Protein AF-A0A932CVD2-F1 (afdb_monomer)

Solvent-accessible surface area (backbone atoms only — not comparable to full-atom values): 19202 Å² total; per-residue (Å²): 137,84,89,80,91,78,84,86,79,88,78,93,80,82,87,86,89,81,91,76,92,73,89,79,82,82,82,80,84,86,75,84,87,79,81,85,80,85,80,87,81,81,80,93,77,88,90,84,91,83,76,93,76,93,71,73,73,80,68,79,75,76,58,66,57,64,67,88,70,76,47,40,69,54,70,83,74,46,49,29,52,89,27,79,48,61,66,73,42,70,44,79,32,48,73,54,65,77,87,33,62,68,24,62,60,13,36,62,13,41,23,43,19,39,60,91,50,100,68,25,21,41,40,64,58,46,78,43,38,62,64,42,81,68,52,74,53,72,80,43,12,32,48,18,84,74,41,36,38,62,68,26,80,91,33,56,84,35,68,46,44,64,38,101,43,30,62,30,23,44,34,33,33,55,67,68,76,79,71,61,85,65,62,44,47,68,45,82,39,86,58,45,48,67,35,50,76,45,68,38,78,71,80,44,59,70,82,27,22,32,39,34,52,95,90,44,78,41,73,39,74,61,72,71,91,50,58,94,79,36,36,58,36,77,38,82,92,77,74,45,70,46,64,40,50,27,16,42,26,34,38,22,33,13,68,91,64,72,43,43,58,48,73,34,46,73,74,93,66,90,52,57,94,77,34,35,50,23,49,37,83,92,76,73,42,74,41,68,36,71,73,54,74,65,71,71,15,33,70,41,74,54,99,86,45,70,36,19,37,54,90

pLDDT: mean 81.38, std 20.08, range [27.3, 97.56]

Radius of gyration: 36.22 Å; Cα contacts (8 Å, |Δi|>4): 571; chains: 1; bounding box: 102×60×89 Å

Nearest PDB structures (foldseek):
  7on7-assembly1_A  TM=1.283E-01  e=2.423E-01  synthetic construct
  4zgc-assembly1_B  TM=1.908E-01  e=8.530E-01  Plasmodium falciparum
  8rif-assembly1_D  TM=2.398E-01  e=8.321E+00  Saccharomyces cerevisiae

Structure (mmCIF, N/CA/C/O backbone):
data_AF-A0A932CVD2-F1
#
_entry.id   AF-A0A932CVD2-F1
#
loop_
_atom_site.group_PDB
_atom_site.id
_atom_site.type_symbol
_atom_site.label_atom_id
_atom_site.label_alt_id
_atom_site.label_comp_id
_atom_site.label_asym_id
_atom_site.label_entity_id
_atom_site.label_seq_id
_atom_site.pdbx_PDB_ins_code
_atom_site.Cartn_x
_atom_site.Cartn_y
_atom_site.Cartn_z
_atom_site.occupancy
_atom_site.B_iso_or_equiv
_atom_site.auth_seq_id
_atom_site.auth_comp_id
_atom_site.auth_asym_id
_atom_site.auth_atom_id
_atom_site.pdbx_PDB_model_num
ATOM 1 N N . MET A 1 1 ? 14.907 40.304 16.712 1.00 39.69 1 MET A N 1
ATOM 2 C CA . MET A 1 1 ? 14.102 41.344 17.394 1.00 39.69 1 MET A CA 1
ATOM 3 C C . MET A 1 1 ? 13.062 41.875 16.418 1.00 39.69 1 MET A C 1
ATOM 5 O O . MET A 1 1 ? 13.405 42.064 15.263 1.00 39.69 1 MET A O 1
ATOM 9 N N . LEU A 1 2 ? 11.849 42.132 16.924 1.00 33.91 2 LEU A N 1
ATOM 10 C CA . LEU A 1 2 ? 10.673 42.740 16.273 1.00 33.91 2 LEU A CA 1
ATOM 11 C C . LEU A 1 2 ? 9.859 41.863 15.306 1.00 33.91 2 LEU A C 1
ATOM 13 O O . LEU A 1 2 ? 10.117 41.765 14.114 1.00 33.91 2 LEU A O 1
ATOM 17 N N . ALA A 1 3 ? 8.783 41.312 15.870 1.00 38.25 3 ALA A N 1
ATOM 18 C CA . ALA A 1 3 ? 7.629 40.770 15.173 1.00 38.25 3 ALA A CA 1
ATOM 19 C C . ALA A 1 3 ? 6.864 41.856 14.393 1.00 38.25 3 ALA A C 1
ATOM 21 O O . ALA A 1 3 ? 6.648 42.957 14.905 1.00 38.25 3 ALA A O 1
ATOM 22 N N . LYS A 1 4 ? 6.332 41.501 13.219 1.00 33.47 4 LYS A N 1
ATOM 23 C CA . LYS A 1 4 ? 5.153 42.154 12.635 1.00 33.47 4 LYS A CA 1
ATOM 24 C C . LYS A 1 4 ? 4.203 41.090 12.087 1.00 33.47 4 LYS A C 1
ATOM 26 O O . LYS A 1 4 ? 4.445 40.499 11.045 1.00 33.47 4 LYS A O 1
ATOM 31 N N . ARG A 1 5 ? 3.103 40.870 12.814 1.00 41.16 5 ARG A N 1
ATOM 32 C CA . ARG A 1 5 ? 1.890 40.218 12.303 1.00 41.16 5 ARG A CA 1
ATOM 33 C C . ARG A 1 5 ? 1.241 41.152 11.277 1.00 41.16 5 ARG A C 1
ATOM 35 O O . ARG A 1 5 ? 0.984 42.308 11.613 1.00 41.16 5 ARG A O 1
ATOM 42 N N . ALA A 1 6 ? 0.920 40.655 10.086 1.00 33.53 6 ALA A N 1
ATOM 43 C CA . ALA A 1 6 ? 0.044 41.335 9.135 1.00 33.53 6 ALA A CA 1
ATOM 44 C C . ALA A 1 6 ? -1.132 40.410 8.790 1.00 33.53 6 ALA A C 1
ATOM 46 O O . ALA A 1 6 ? -0.949 39.294 8.319 1.00 33.53 6 ALA A O 1
ATOM 47 N N . ARG A 1 7 ? -2.339 40.882 9.115 1.00 35.56 7 ARG A N 1
ATOM 48 C CA . ARG A 1 7 ? -3.632 40.269 8.793 1.00 35.56 7 ARG A CA 1
ATOM 49 C C . ARG A 1 7 ? -3.932 40.543 7.318 1.00 35.56 7 ARG A C 1
ATOM 51 O O . ARG A 1 7 ? -3.919 41.711 6.934 1.00 35.56 7 ARG A O 1
ATOM 58 N N . TYR A 1 8 ? -4.241 39.520 6.527 1.00 31.03 8 TYR A N 1
ATOM 59 C CA . TYR A 1 8 ? -4.774 39.714 5.178 1.00 31.03 8 TYR A CA 1
ATOM 60 C C . TYR A 1 8 ? -6.289 39.927 5.247 1.00 31.03 8 TYR A C 1
ATOM 62 O O . TYR A 1 8 ? -7.035 39.075 5.723 1.00 31.03 8 TYR A O 1
ATOM 70 N N . LEU A 1 9 ? -6.723 41.108 4.807 1.00 28.81 9 LEU A N 1
ATOM 71 C CA . LEU A 1 9 ? -8.114 41.428 4.506 1.00 28.81 9 LEU A CA 1
ATOM 72 C C . LEU A 1 9 ? -8.345 41.032 3.041 1.00 28.81 9 LEU A C 1
ATOM 74 O O . LEU A 1 9 ? -7.711 41.598 2.152 1.00 28.81 9 LEU A O 1
ATOM 78 N N . VAL A 1 10 ? -9.223 40.064 2.786 1.00 33.16 10 VAL A N 1
ATOM 79 C CA . VAL A 1 10 ? -9.649 39.720 1.425 1.00 33.16 10 VAL A CA 1
ATOM 80 C C . VAL A 1 10 ? -10.677 40.757 0.975 1.00 33.16 10 VAL A C 1
ATOM 82 O O . VAL A 1 10 ? -11.765 40.846 1.540 1.00 33.16 10 VAL A O 1
ATOM 85 N N . ALA A 1 11 ? -10.327 41.552 -0.035 1.00 31.02 11 ALA A N 1
ATOM 86 C CA . ALA A 1 11 ? -11.263 42.398 -0.765 1.00 31.02 11 ALA A CA 1
ATOM 87 C C . ALA A 1 11 ? -11.347 41.892 -2.209 1.00 31.02 11 ALA A C 1
ATOM 89 O O . ALA A 1 11 ? -10.398 42.022 -2.979 1.00 31.02 11 ALA A O 1
ATOM 90 N N . VAL A 1 12 ? -12.488 41.292 -2.555 1.00 40.22 12 VAL A N 1
ATOM 91 C CA . VAL A 1 12 ? -12.830 40.856 -3.914 1.00 40.22 12 VAL A CA 1
ATOM 92 C C . VAL A 1 12 ? -13.510 42.011 -4.645 1.00 40.22 12 VAL A C 1
ATOM 94 O O . VAL A 1 12 ? -14.649 42.347 -4.339 1.00 40.22 12 VAL A O 1
ATOM 97 N N . LEU A 1 13 ? -12.815 42.595 -5.621 1.00 34.41 13 LEU A N 1
ATOM 98 C CA . LEU A 1 13 ? -13.338 43.413 -6.725 1.00 34.41 13 LEU A CA 1
ATOM 99 C C . LEU A 1 13 ? -12.350 43.159 -7.884 1.00 34.41 13 LEU A C 1
ATOM 101 O O . LEU A 1 13 ? -11.154 43.311 -7.689 1.00 34.41 13 LEU A O 1
ATOM 105 N N . GLY A 1 14 ? -12.698 42.669 -9.071 1.00 30.81 14 GLY A N 1
ATOM 106 C CA . GLY A 1 14 ? -13.850 42.999 -9.892 1.00 30.81 14 GLY A CA 1
ATOM 107 C C . GLY A 1 14 ? -13.365 43.729 -11.154 1.00 30.81 14 GLY A C 1
ATOM 108 O O . GLY A 1 14 ? -13.418 44.947 -11.189 1.00 30.81 14 GLY A O 1
ATOM 109 N N . GLY A 1 15 ? -12.936 42.973 -12.174 1.00 33.34 15 GLY A N 1
ATOM 110 C CA . GLY A 1 15 ? -13.039 43.339 -13.595 1.00 33.34 15 GLY A CA 1
ATOM 111 C C . GLY A 1 15 ? -12.016 44.295 -14.245 1.00 33.34 15 GLY A C 1
ATOM 112 O O . GLY A 1 15 ? -11.685 45.348 -13.717 1.00 33.34 15 GLY A O 1
ATOM 113 N N . LEU A 1 16 ? -11.711 43.938 -15.504 1.00 32.25 16 LEU A N 1
AT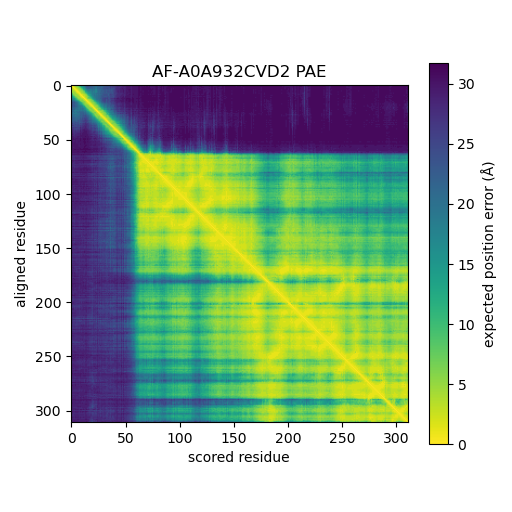OM 114 C CA . LEU A 1 16 ? -11.215 44.718 -16.658 1.00 32.25 16 LEU A CA 1
ATOM 115 C C . LEU A 1 16 ? -9.709 44.696 -16.996 1.00 32.25 16 LEU A C 1
ATOM 117 O O . LEU A 1 16 ? -8.843 45.134 -16.249 1.00 32.25 16 LEU A O 1
ATOM 121 N N . SER A 1 17 ? -9.477 44.186 -18.212 1.00 41.59 17 SER A N 1
ATOM 122 C CA . SER A 1 17 ? -8.246 44.006 -18.988 1.00 41.59 17 SER A CA 1
ATOM 123 C C . SER A 1 17 ? -7.359 45.240 -19.131 1.00 41.59 17 SER A C 1
ATOM 125 O O . SER A 1 17 ? -7.883 46.331 -19.292 1.00 41.59 17 SER A O 1
ATOM 127 N N . PHE A 1 18 ? -6.048 45.020 -19.288 1.00 31.38 18 PHE A N 1
ATOM 128 C CA . PHE A 1 18 ? -5.239 45.522 -20.412 1.00 31.38 18 PHE A CA 1
ATOM 129 C C . PHE A 1 18 ? -3.966 44.669 -20.547 1.00 31.38 18 PHE A C 1
ATOM 131 O O . PHE A 1 18 ? -3.349 44.297 -19.554 1.00 31.38 18 PHE A O 1
ATOM 138 N N . ALA A 1 19 ? -3.609 44.337 -21.786 1.00 39.12 19 ALA A N 1
ATOM 139 C CA . ALA A 1 19 ? -2.391 43.621 -22.140 1.00 39.12 19 ALA A CA 1
ATOM 140 C C . ALA A 1 19 ? -1.145 44.503 -21.952 1.00 39.12 19 ALA A C 1
ATOM 142 O O . ALA A 1 19 ? -1.158 45.677 -22.322 1.00 39.12 19 ALA A O 1
ATOM 143 N N . CYS A 1 20 ? -0.056 43.906 -21.469 1.00 27.30 20 CYS A N 1
ATOM 144 C CA . CYS A 1 20 ? 1.306 44.334 -21.766 1.00 27.30 20 CYS A CA 1
ATOM 145 C C . CYS A 1 20 ? 2.186 43.079 -21.800 1.00 27.30 20 CYS A C 1
ATOM 147 O O . CYS A 1 20 ? 2.238 42.336 -20.823 1.00 27.30 20 CYS A O 1
ATOM 149 N N . ALA A 1 21 ? 2.810 42.819 -22.947 1.00 39.56 21 ALA A N 1
ATOM 150 C CA . ALA A 1 21 ? 3.856 41.819 -23.076 1.00 39.56 21 ALA A CA 1
ATOM 151 C C . ALA A 1 21 ? 5.118 42.341 -22.376 1.00 39.56 21 ALA A C 1
ATOM 153 O O . ALA A 1 21 ? 5.525 43.478 -22.616 1.00 39.56 21 ALA A O 1
ATOM 154 N N . ALA A 1 22 ? 5.725 41.511 -21.534 1.00 35.50 22 ALA A N 1
ATOM 155 C CA . ALA A 1 22 ? 7.096 41.678 -21.081 1.00 35.50 22 ALA A CA 1
ATOM 156 C C . ALA A 1 22 ? 7.765 40.304 -21.169 1.00 35.50 22 ALA A C 1
ATOM 158 O O . ALA A 1 22 ? 7.278 39.330 -20.595 1.00 35.50 22 ALA A O 1
ATOM 159 N N . GLU A 1 23 ? 8.824 40.241 -21.968 1.00 42.50 23 GLU A N 1
ATOM 160 C CA . GLU A 1 23 ? 9.743 39.114 -22.061 1.00 42.50 23 GLU A CA 1
ATOM 161 C C . GLU A 1 23 ? 10.317 38.829 -20.669 1.00 42.50 23 GLU A C 1
ATOM 163 O O . GLU A 1 23 ? 10.877 39.721 -20.032 1.00 42.50 23 GLU A O 1
ATOM 168 N N . PHE A 1 24 ? 10.181 37.592 -20.192 1.00 34.31 24 PHE A N 1
ATOM 169 C CA . PHE A 1 24 ? 10.964 37.103 -19.064 1.00 34.31 24 PHE A CA 1
ATOM 170 C C . PHE A 1 24 ? 12.127 36.298 -19.634 1.00 34.31 24 PHE A C 1
ATOM 172 O O . PHE A 1 24 ? 11.974 35.137 -20.007 1.00 34.31 24 PHE A O 1
ATOM 179 N N . GLY A 1 25 ? 13.284 36.953 -19.736 1.00 37.59 25 GLY A N 1
ATOM 180 C CA . GLY A 1 25 ? 14.560 36.254 -19.739 1.00 37.59 25 GLY A CA 1
ATOM 181 C C . GLY A 1 25 ? 14.761 35.635 -18.360 1.00 37.59 25 GLY A C 1
ATOM 182 O O . GLY A 1 25 ? 14.643 36.323 -17.347 1.00 37.59 25 GLY A O 1
ATOM 183 N N . VAL A 1 26 ? 15.005 34.330 -18.323 1.00 36.19 26 VAL A N 1
ATOM 184 C CA . VAL A 1 26 ? 15.456 33.640 -17.117 1.00 36.19 26 VAL A CA 1
ATOM 185 C C . VAL A 1 26 ? 16.980 33.735 -17.109 1.00 36.19 26 VAL A C 1
ATOM 187 O O . VAL A 1 26 ? 17.646 33.078 -17.904 1.00 36.19 26 VAL A O 1
ATOM 190 N N . GLU A 1 27 ? 17.528 34.591 -16.248 1.00 40.62 27 GLU A N 1
ATOM 191 C CA . GLU A 1 27 ? 18.923 34.493 -15.813 1.00 40.62 27 GLU A CA 1
ATOM 192 C C . GLU A 1 27 ? 19.011 33.340 -14.807 1.00 40.62 27 GLU A C 1
ATOM 194 O O . GLU A 1 27 ? 18.366 33.367 -13.759 1.00 40.62 27 GLU A O 1
ATOM 199 N N . ILE A 1 28 ? 19.774 32.302 -15.155 1.00 40.53 28 ILE A N 1
ATOM 200 C CA . ILE A 1 28 ? 20.179 31.251 -14.222 1.00 40.53 28 ILE A CA 1
ATOM 201 C C . ILE A 1 28 ? 21.490 31.719 -13.586 1.00 40.53 28 ILE A C 1
ATOM 203 O O . ILE A 1 28 ? 22.543 31.688 -14.223 1.00 40.53 28 ILE A O 1
ATOM 207 N N . ASP A 1 29 ? 21.416 32.181 -12.337 1.00 40.72 29 ASP A N 1
ATOM 208 C CA . ASP A 1 29 ? 22.585 32.446 -11.498 1.00 40.72 29 ASP A CA 1
ATOM 209 C C . ASP A 1 29 ? 23.229 31.110 -11.090 1.00 40.72 29 ASP A C 1
ATOM 211 O O . ASP A 1 29 ? 22.811 30.453 -10.136 1.00 40.72 29 ASP A O 1
ATOM 215 N N . ASN A 1 30 ? 24.275 30.710 -11.814 1.00 46.06 30 ASN A N 1
ATOM 216 C CA . ASN A 1 30 ? 25.188 29.655 -11.383 1.00 46.06 30 ASN A CA 1
ATOM 217 C C . ASN A 1 30 ? 26.134 30.213 -10.314 1.00 46.06 30 ASN A C 1
ATOM 219 O O . ASN A 1 30 ? 27.139 30.853 -10.628 1.00 46.06 30 ASN A O 1
ATOM 223 N N . ALA A 1 31 ? 25.833 29.938 -9.045 1.00 42.06 31 ALA A N 1
ATOM 224 C CA . ALA A 1 31 ? 26.735 30.197 -7.930 1.00 42.06 31 ALA A CA 1
ATOM 225 C C . ALA A 1 31 ? 27.080 28.898 -7.181 1.00 42.06 31 ALA A C 1
ATOM 227 O O . ALA A 1 31 ? 26.290 28.384 -6.399 1.00 42.06 31 ALA A O 1
ATOM 228 N N . ASN A 1 32 ? 28.323 28.457 -7.399 1.00 42.66 32 ASN A N 1
ATOM 229 C CA . ASN A 1 32 ? 29.218 27.752 -6.475 1.00 42.66 32 ASN A CA 1
ATOM 230 C C . ASN A 1 32 ? 28.775 26.430 -5.821 1.00 42.66 32 ASN A C 1
ATOM 232 O O . ASN A 1 32 ? 28.232 26.416 -4.720 1.00 42.66 32 ASN A O 1
ATOM 236 N N . LEU A 1 33 ? 29.298 25.332 -6.374 1.00 44.84 33 LEU A N 1
ATOM 237 C CA . LEU A 1 33 ? 29.973 24.288 -5.594 1.00 44.84 33 LEU A CA 1
ATOM 238 C C . LEU A 1 33 ? 31.200 23.794 -6.379 1.00 44.84 33 LEU A C 1
ATOM 240 O O . LEU A 1 33 ? 31.153 22.797 -7.085 1.00 44.84 33 LEU A O 1
ATOM 244 N N . ALA A 1 34 ? 32.306 24.530 -6.271 1.00 41.75 34 ALA A N 1
ATOM 245 C CA . ALA A 1 34 ? 33.633 23.976 -6.511 1.00 41.75 34 ALA A CA 1
ATOM 246 C C . ALA A 1 34 ? 34.216 23.649 -5.133 1.00 41.75 34 ALA A C 1
ATOM 248 O O . ALA A 1 34 ? 34.573 24.555 -4.380 1.00 41.75 34 ALA A O 1
ATOM 249 N N . GLN A 1 35 ? 34.224 22.367 -4.770 1.00 44.31 35 GLN A N 1
ATOM 250 C CA . GLN A 1 35 ? 35.052 21.881 -3.673 1.00 44.31 35 GLN A CA 1
ATOM 251 C C . GLN A 1 35 ? 36.482 21.746 -4.191 1.00 44.31 35 GLN A C 1
ATOM 253 O O . GLN A 1 35 ? 36.747 21.061 -5.176 1.00 44.31 35 GLN A O 1
ATOM 258 N N . GLU A 1 36 ? 37.379 22.462 -3.526 1.00 49.56 36 GLU A N 1
ATOM 259 C CA . GLU A 1 36 ? 38.820 22.421 -3.713 1.00 49.56 36 GLU A CA 1
ATOM 260 C C . GLU A 1 36 ? 39.345 21.035 -3.304 1.00 49.56 36 GLU A C 1
ATOM 262 O O . GLU A 1 36 ? 39.201 20.626 -2.153 1.00 49.56 36 GLU A O 1
ATOM 267 N N . LEU A 1 37 ? 39.951 20.312 -4.245 1.00 47.25 37 LEU A N 1
ATOM 268 C CA . LEU A 1 37 ? 40.869 19.213 -3.953 1.00 47.25 37 LEU A CA 1
ATOM 269 C C . LEU A 1 37 ? 42.279 19.744 -4.207 1.00 47.25 37 LEU A C 1
ATOM 271 O O . LEU A 1 37 ? 42.706 19.930 -5.345 1.00 47.25 37 LEU A O 1
ATOM 275 N N . GLU A 1 38 ? 42.950 20.075 -3.107 1.00 44.88 38 GLU A N 1
ATOM 276 C CA . GLU A 1 38 ? 44.329 20.544 -3.047 1.00 44.88 38 GLU A CA 1
ATOM 277 C C . GLU A 1 38 ? 45.273 19.448 -3.566 1.00 44.88 38 GLU A C 1
ATOM 279 O O . GLU A 1 38 ? 45.367 18.363 -2.995 1.00 44.88 38 GLU A O 1
ATOM 284 N N . SER A 1 39 ? 45.988 19.726 -4.656 1.00 44.72 39 SER A N 1
ATOM 285 C CA . SER A 1 39 ? 47.128 18.921 -5.090 1.00 44.72 39 SER A CA 1
ATOM 286 C C . SER A 1 39 ? 48.373 19.371 -4.325 1.00 44.72 39 SER A C 1
ATOM 288 O O . SER A 1 39 ? 48.876 20.476 -4.544 1.00 44.72 39 SER A O 1
ATOM 290 N N . GLU A 1 40 ? 48.860 18.526 -3.423 1.00 45.38 40 GLU A N 1
ATOM 291 C CA . GLU A 1 40 ? 50.127 18.716 -2.720 1.00 45.38 40 GLU A CA 1
ATOM 292 C C . GLU A 1 40 ? 51.302 18.527 -3.695 1.00 45.38 40 GLU A C 1
ATOM 294 O O . GLU A 1 40 ? 51.515 17.443 -4.233 1.00 45.38 40 GLU A O 1
ATOM 299 N N . ASP A 1 41 ? 52.072 19.592 -3.913 1.00 47.97 41 ASP A N 1
ATOM 300 C CA . ASP A 1 41 ? 53.376 19.570 -4.580 1.00 47.97 41 ASP A CA 1
ATOM 301 C C . ASP A 1 41 ? 54.489 19.446 -3.529 1.00 47.97 41 ASP A C 1
ATOM 303 O O . ASP A 1 41 ? 54.609 20.327 -2.666 1.00 47.97 41 ASP A O 1
ATOM 307 N N . PRO A 1 42 ? 55.348 18.413 -3.594 1.00 49.09 42 PRO A N 1
ATOM 308 C CA . PRO A 1 42 ? 56.654 18.482 -2.983 1.00 49.09 42 PRO A CA 1
ATOM 309 C C . PRO A 1 42 ? 57.750 18.386 -4.050 1.00 49.09 42 PRO A C 1
ATOM 311 O O . PRO A 1 42 ? 58.150 17.305 -4.467 1.00 49.09 42 PRO A O 1
ATOM 314 N N . GLY A 1 43 ? 58.337 19.539 -4.356 1.00 40.56 43 GLY A N 1
ATOM 315 C CA . GLY A 1 43 ? 59.763 19.746 -4.114 1.00 40.56 43 GLY A CA 1
ATOM 316 C C . GLY A 1 43 ? 60.734 19.073 -5.083 1.00 40.56 43 GLY A C 1
ATOM 317 O O . GLY A 1 43 ? 61.156 17.936 -4.902 1.00 40.56 43 GLY A O 1
ATOM 318 N N . ASP A 1 44 ? 61.197 19.897 -6.013 1.00 46.19 44 ASP A N 1
ATOM 319 C CA . ASP A 1 44 ? 62.445 19.808 -6.769 1.00 46.19 44 ASP A CA 1
ATOM 320 C C . ASP A 1 44 ? 63.670 19.394 -5.915 1.00 46.19 44 ASP A C 1
ATOM 322 O O . ASP A 1 44 ? 63.993 20.034 -4.906 1.00 46.19 44 ASP A O 1
ATOM 326 N N . SER A 1 45 ? 64.391 18.352 -6.350 1.00 43.09 45 SER A N 1
ATOM 327 C CA . SER A 1 45 ? 65.826 18.210 -6.082 1.00 43.09 45 SER A CA 1
ATOM 328 C C . SER A 1 45 ? 66.538 17.519 -7.246 1.00 43.09 45 SER A C 1
ATOM 330 O O . SER A 1 45 ? 66.183 16.405 -7.632 1.00 43.09 45 SER A O 1
ATOM 332 N N . ASP A 1 46 ? 67.566 18.199 -7.741 1.00 47.25 46 ASP A N 1
ATOM 333 C CA . ASP A 1 46 ? 68.470 17.852 -8.834 1.00 47.25 46 ASP A CA 1
ATOM 334 C C . ASP A 1 46 ? 69.001 16.402 -8.874 1.00 47.25 46 ASP A C 1
ATOM 336 O O . ASP A 1 46 ? 69.434 15.855 -7.860 1.00 47.25 46 ASP A O 1
ATOM 340 N N . GLY A 1 47 ? 69.175 15.900 -10.105 1.00 44.84 47 GLY A N 1
ATOM 341 C CA . GLY A 1 47 ? 70.365 15.136 -10.503 1.00 44.84 47 GLY A CA 1
ATOM 342 C C . GLY A 1 47 ? 70.204 13.627 -10.698 1.00 44.84 47 GLY A C 1
ATOM 343 O O . GLY A 1 47 ? 70.202 12.870 -9.738 1.00 44.84 47 GLY A O 1
ATOM 344 N N . ASP A 1 48 ? 70.152 13.202 -11.964 1.00 43.91 48 ASP A N 1
ATOM 345 C CA . ASP A 1 48 ? 71.131 12.315 -12.628 1.00 43.91 48 ASP A CA 1
ATOM 346 C C . ASP A 1 48 ? 70.444 11.534 -13.764 1.00 43.91 48 ASP A C 1
ATOM 348 O O . ASP A 1 48 ? 69.448 10.845 -13.567 1.00 43.91 48 ASP A O 1
ATOM 352 N N . GLY A 1 49 ? 70.954 11.692 -14.988 1.00 48.56 49 GLY A N 1
ATOM 353 C CA . GLY A 1 49 ? 70.430 11.016 -16.174 1.00 48.56 49 GLY A CA 1
ATOM 354 C C . GLY A 1 49 ? 70.912 9.574 -16.307 1.00 48.56 49 GLY A C 1
ATOM 355 O O . GLY A 1 49 ? 72.043 9.290 -15.933 1.00 48.56 49 GLY A O 1
ATOM 356 N N . GLU A 1 50 ? 70.061 8.712 -16.875 1.00 50.25 50 GLU A N 1
ATOM 357 C CA . GLU A 1 50 ? 70.351 7.565 -17.765 1.00 50.25 50 GLU A CA 1
ATOM 358 C C . GLU A 1 50 ? 69.000 6.863 -18.100 1.00 50.25 50 GLU A C 1
ATOM 360 O O . GLU A 1 50 ? 68.028 7.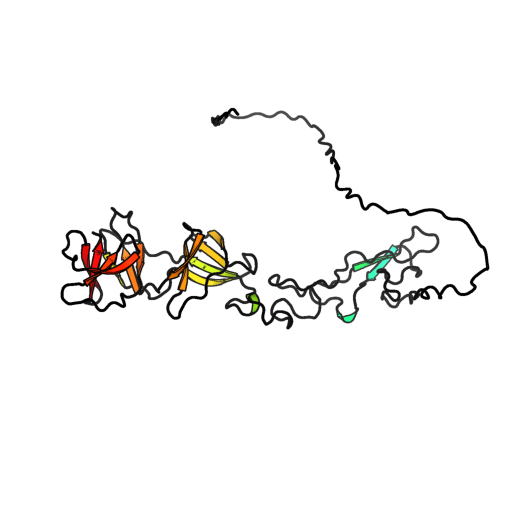064 -17.374 1.00 50.25 50 GLU A O 1
ATOM 365 N N . PRO A 1 51 ? 68.926 5.967 -19.100 1.00 54.53 51 PRO A N 1
ATOM 366 C CA . PRO A 1 51 ? 68.690 6.204 -20.522 1.00 54.53 51 PRO A CA 1
ATOM 367 C C . PRO A 1 51 ? 67.273 5.768 -20.967 1.00 54.53 51 PRO A C 1
ATOM 369 O O . PRO A 1 51 ? 66.489 5.254 -20.175 1.00 54.53 51 PRO A O 1
ATOM 372 N N . ASP A 1 52 ? 66.972 5.955 -22.256 1.00 59.06 52 ASP A N 1
ATOM 373 C CA . ASP A 1 52 ? 65.762 5.491 -22.951 1.00 59.06 52 ASP A CA 1
ATOM 374 C C . ASP A 1 52 ? 65.328 4.071 -22.525 1.00 59.06 52 ASP A C 1
ATOM 376 O O . ASP A 1 52 ? 66.058 3.108 -22.771 1.00 59.06 52 ASP A O 1
ATOM 380 N N . ASP A 1 53 ? 64.144 3.947 -21.914 1.00 47.09 53 ASP A N 1
ATOM 381 C CA . ASP A 1 53 ? 63.490 2.669 -21.601 1.00 47.09 53 ASP A CA 1
ATOM 382 C C . ASP A 1 53 ? 62.646 2.217 -22.809 1.00 47.09 53 ASP A C 1
ATOM 384 O O . ASP A 1 53 ? 61.625 2.843 -23.117 1.00 47.09 53 ASP A O 1
ATOM 388 N N . PRO A 1 54 ? 63.063 1.180 -23.557 1.00 56.41 54 PRO A N 1
ATOM 389 C CA . PRO A 1 54 ? 62.371 0.721 -24.743 1.00 56.41 54 PRO A CA 1
ATOM 390 C C . PRO A 1 54 ? 61.410 -0.416 -24.386 1.00 56.41 54 PRO A C 1
ATOM 392 O O . PRO A 1 54 ? 61.556 -1.499 -24.930 1.00 56.41 54 PRO A O 1
ATOM 395 N N . GLU A 1 55 ? 60.457 -0.202 -23.480 1.00 56.34 55 GLU A N 1
ATOM 396 C CA . GLU A 1 55 ? 59.353 -1.145 -23.237 1.00 56.34 55 GLU A CA 1
ATOM 397 C C . GLU A 1 55 ? 58.257 -0.491 -22.378 1.00 56.34 55 GLU A C 1
ATOM 399 O O . GLU A 1 55 ? 57.922 -0.927 -21.278 1.00 56.34 55 GLU A O 1
ATOM 404 N N . ALA A 1 56 ? 57.641 0.570 -22.914 1.00 50.78 56 ALA A N 1
ATOM 405 C CA . ALA A 1 56 ? 56.282 0.898 -22.494 1.00 50.78 56 ALA A CA 1
ATOM 406 C C . ALA A 1 56 ? 55.404 -0.354 -22.720 1.00 50.78 56 ALA A C 1
ATOM 408 O O . ALA A 1 56 ? 55.501 -0.958 -23.796 1.00 50.78 56 ALA A O 1
ATOM 409 N N . PRO A 1 57 ? 54.582 -0.778 -21.739 1.00 54.75 57 PRO A N 1
ATOM 410 C CA . PRO A 1 57 ? 53.679 -1.908 -21.929 1.00 54.75 57 PRO A CA 1
ATOM 411 C C . PRO A 1 57 ? 52.793 -1.625 -23.150 1.00 54.75 57 PRO A C 1
ATOM 413 O O . PRO A 1 57 ? 52.429 -0.461 -23.352 1.00 54.75 57 PRO A O 1
ATOM 416 N N . PRO A 1 58 ? 52.460 -2.634 -23.981 1.00 52.78 58 PRO A N 1
ATOM 417 C CA . PRO A 1 58 ? 51.553 -2.406 -25.094 1.00 52.78 58 PRO A CA 1
ATOM 418 C C . PRO A 1 58 ? 50.280 -1.778 -24.530 1.00 52.78 58 PRO A C 1
ATOM 420 O O . PRO A 1 58 ? 49.686 -2.300 -23.583 1.00 52.78 58 PRO A O 1
ATOM 423 N N . THR A 1 59 ? 49.896 -0.627 -25.081 1.00 53.31 59 THR A N 1
ATOM 424 C CA . THR A 1 59 ? 48.530 -0.125 -24.943 1.00 53.31 59 THR A CA 1
ATOM 425 C C . THR A 1 59 ? 47.589 -1.278 -25.283 1.00 53.31 59 THR A C 1
ATOM 427 O O . THR A 1 59 ? 47.942 -2.044 -26.188 1.00 53.31 59 THR A O 1
ATOM 430 N N . PRO A 1 60 ? 46.446 -1.439 -24.588 1.00 56.38 60 PRO A N 1
ATOM 431 C CA . PRO A 1 60 ? 45.458 -2.436 -24.983 1.00 56.38 60 PRO A CA 1
ATOM 432 C C . PRO A 1 60 ? 45.253 -2.280 -26.487 1.00 56.38 60 PRO A C 1
ATOM 434 O O . PRO A 1 60 ? 45.048 -1.156 -26.951 1.00 56.38 60 PRO A O 1
ATOM 437 N N . GLU A 1 61 ? 45.468 -3.347 -27.259 1.00 55.72 61 GLU A N 1
ATOM 438 C CA . GLU A 1 61 ? 45.106 -3.312 -28.670 1.00 55.72 61 GLU A CA 1
ATOM 439 C C . GLU A 1 61 ? 43.644 -2.883 -28.697 1.00 55.72 61 GLU A C 1
ATOM 441 O O . GLU A 1 61 ? 42.830 -3.505 -28.015 1.00 55.72 61 GLU A O 1
ATOM 446 N N . ALA A 1 62 ? 43.3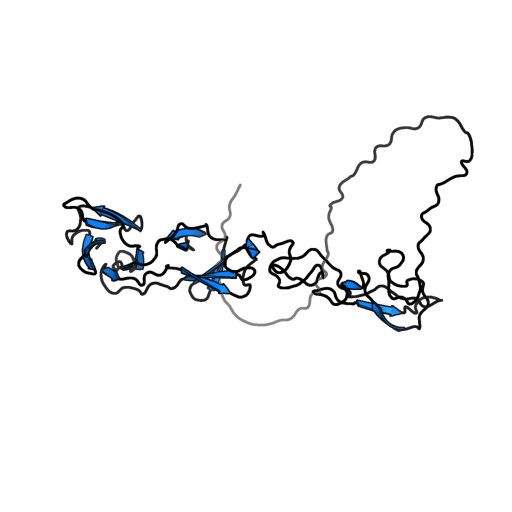56 -1.766 -29.372 1.00 60.06 62 ALA A N 1
ATOM 447 C CA . ALA A 1 62 ? 41.992 -1.341 -29.613 1.00 60.06 62 ALA A CA 1
ATOM 448 C C . ALA A 1 62 ? 41.290 -2.550 -30.227 1.00 60.06 62 ALA A C 1
ATOM 450 O O . ALA A 1 62 ? 41.680 -3.019 -31.303 1.00 60.06 62 ALA A O 1
ATOM 451 N N . ASN A 1 63 ? 40.362 -3.128 -29.470 1.00 69.38 63 ASN A N 1
ATOM 452 C CA . ASN A 1 63 ? 39.407 -4.048 -30.041 1.00 69.38 63 ASN A CA 1
ATOM 453 C C . ASN A 1 63 ? 38.707 -3.208 -31.118 1.00 69.38 63 ASN A C 1
ATOM 455 O O . ASN A 1 63 ? 38.398 -2.055 -30.867 1.00 69.38 63 ASN A O 1
ATOM 459 N N . LEU A 1 64 ? 38.696 -3.678 -32.358 1.00 81.81 64 LEU A N 1
ATOM 460 C CA . LEU A 1 64 ? 38.183 -2.892 -33.476 1.00 81.81 64 LEU A CA 1
ATOM 461 C C . LEU A 1 64 ? 36.814 -3.446 -33.830 1.00 81.81 64 LEU A C 1
ATOM 463 O O . LEU A 1 64 ? 36.675 -4.670 -33.913 1.00 81.81 64 LEU A O 1
ATOM 467 N N . GLU A 1 65 ? 35.883 -2.556 -34.139 1.00 90.12 65 GLU A N 1
ATOM 468 C CA . GLU A 1 65 ? 34.544 -2.906 -34.599 1.00 90.12 65 GLU A CA 1
ATOM 469 C C . GLU A 1 65 ? 34.534 -3.892 -35.771 1.00 90.12 65 GLU A C 1
ATOM 471 O O . GLU A 1 65 ? 35.212 -3.726 -36.802 1.00 90.12 65 GLU A O 1
ATOM 476 N N . THR A 1 66 ? 33.708 -4.933 -35.641 1.00 92.94 66 THR A N 1
ATOM 477 C CA . THR A 1 66 ? 33.400 -5.862 -36.727 1.00 92.94 66 THR A CA 1
ATOM 478 C C . THR A 1 66 ? 32.156 -5.395 -37.468 1.00 92.94 66 THR A C 1
ATOM 480 O O . THR A 1 66 ? 31.061 -5.914 -37.285 1.00 92.94 66 THR A O 1
ATOM 483 N N . CYS A 1 67 ? 32.370 -4.506 -38.436 1.00 92.06 67 CYS A N 1
ATOM 484 C CA . CYS A 1 67 ? 31.293 -3.902 -39.214 1.00 92.06 67 CYS A CA 1
ATOM 485 C C . CYS A 1 67 ? 30.202 -4.872 -39.716 1.00 92.06 67 CYS A C 1
ATOM 487 O O . CYS A 1 67 ? 30.466 -5.793 -40.505 1.00 92.06 67 CYS A O 1
ATOM 489 N N . GLY A 1 68 ? 28.951 -4.547 -39.388 1.00 89.06 68 GLY A N 1
ATOM 490 C CA . GLY A 1 68 ? 27.733 -5.190 -39.876 1.00 89.06 68 GLY A CA 1
ATOM 491 C C . GLY A 1 68 ? 27.275 -6.388 -39.046 1.00 89.06 68 GLY A C 1
ATOM 492 O O . GLY A 1 68 ? 26.544 -7.231 -39.581 1.00 89.06 68 GLY A O 1
ATOM 493 N N . ASN A 1 69 ? 27.721 -6.493 -37.793 1.00 90.50 69 ASN A N 1
ATOM 494 C CA . ASN A 1 69 ? 27.211 -7.470 -36.829 1.00 90.50 69 ASN A CA 1
ATOM 495 C C . ASN A 1 69 ? 26.172 -6.880 -35.852 1.00 90.50 69 ASN A C 1
ATOM 497 O O . ASN A 1 69 ? 25.533 -7.665 -35.152 1.00 90.50 69 ASN A O 1
ATOM 501 N N . ASP A 1 70 ? 25.959 -5.556 -35.864 1.00 89.94 70 ASP A N 1
ATOM 502 C CA . ASP A 1 70 ? 25.031 -4.828 -34.987 1.00 89.94 70 ASP A CA 1
ATOM 503 C C . ASP A 1 70 ? 25.325 -5.036 -33.479 1.00 89.94 70 ASP A C 1
ATOM 505 O O . ASP A 1 70 ? 24.388 -5.107 -32.665 1.00 89.94 70 ASP A O 1
ATOM 509 N N . LEU A 1 71 ? 26.611 -5.172 -33.128 1.00 91.75 71 LEU A N 1
ATOM 510 C CA . LEU A 1 71 ? 27.135 -5.302 -31.765 1.00 91.75 71 LEU A CA 1
ATOM 511 C C . LEU A 1 71 ? 28.199 -4.227 -31.502 1.00 91.75 71 LEU A C 1
ATOM 513 O O . LEU A 1 71 ? 28.834 -3.768 -32.438 1.00 91.75 71 LEU A O 1
ATOM 517 N N . ASP A 1 72 ? 28.364 -3.869 -30.232 1.00 90.75 72 ASP A N 1
ATOM 518 C CA . ASP A 1 72 ? 29.476 -3.062 -29.715 1.00 90.75 72 ASP A CA 1
ATOM 519 C C . ASP A 1 72 ? 30.639 -4.030 -29.406 1.00 90.75 72 ASP A C 1
ATOM 521 O O . ASP A 1 72 ? 30.634 -4.722 -28.376 1.00 90.75 72 ASP A O 1
ATOM 525 N N . ASP A 1 73 ? 31.552 -4.228 -30.364 1.00 91.06 73 ASP A N 1
ATOM 526 C CA . ASP A 1 73 ? 32.627 -5.220 -30.228 1.00 91.06 73 ASP A CA 1
ATOM 527 C C . ASP A 1 73 ? 33.762 -4.712 -29.333 1.00 91.06 73 ASP A C 1
ATOM 529 O O . ASP A 1 73 ? 34.464 -5.520 -28.697 1.00 91.06 73 ASP A O 1
ATOM 533 N N . ASP A 1 74 ? 33.965 -3.396 -29.286 1.00 90.88 74 ASP A N 1
ATOM 534 C CA . ASP A 1 74 ? 35.026 -2.767 -28.513 1.00 90.88 74 ASP A CA 1
ATOM 535 C C . ASP A 1 74 ? 34.621 -2.255 -27.120 1.00 90.88 74 ASP A C 1
ATOM 537 O O . ASP A 1 74 ? 35.501 -2.038 -26.275 1.00 90.88 74 ASP A O 1
ATOM 541 N N . GLN A 1 75 ? 33.320 -2.288 -26.822 1.00 89.88 75 GLN A N 1
ATOM 542 C CA . GLN A 1 75 ? 32.679 -1.875 -25.572 1.00 89.88 75 GLN A CA 1
ATOM 543 C C . GLN A 1 75 ? 32.888 -0.388 -25.255 1.00 89.88 75 GLN A C 1
ATOM 545 O O . GLN A 1 75 ? 33.029 -0.024 -24.076 1.00 89.88 75 GLN A O 1
ATOM 550 N N . ASP A 1 76 ? 32.947 0.467 -26.278 1.00 89.56 76 ASP A N 1
ATOM 551 C CA . ASP A 1 76 ? 33.051 1.917 -26.114 1.00 89.56 76 ASP A CA 1
ATOM 552 C C . ASP A 1 76 ? 31.689 2.629 -25.979 1.00 89.56 76 ASP A C 1
ATOM 554 O O . ASP A 1 76 ? 31.636 3.783 -25.529 1.00 89.56 76 ASP A O 1
ATOM 558 N N . GLY A 1 77 ? 30.591 1.903 -26.219 1.00 89.12 77 GLY A N 1
ATOM 559 C CA . GLY A 1 77 ? 29.219 2.385 -26.108 1.00 89.12 77 GLY A CA 1
ATOM 560 C C . GLY A 1 77 ? 28.592 2.829 -27.430 1.00 89.12 77 GLY A C 1
ATOM 561 O O . GLY A 1 77 ? 27.424 3.236 -27.416 1.00 89.12 77 GLY A O 1
ATOM 562 N N . ASP A 1 78 ? 29.311 2.742 -28.545 1.00 90.19 78 ASP A N 1
ATOM 563 C CA . ASP A 1 78 ? 28.769 2.872 -29.891 1.00 90.19 78 ASP A CA 1
ATOM 564 C C . ASP A 1 78 ? 28.671 1.491 -30.584 1.00 90.19 78 ASP A C 1
ATOM 566 O O . ASP A 1 78 ? 28.996 0.456 -30.017 1.00 90.19 78 ASP A O 1
ATOM 570 N N . ILE A 1 79 ? 28.007 1.426 -31.744 1.00 92.19 79 ILE A N 1
ATOM 571 C CA . ILE A 1 79 ? 27.806 0.161 -32.479 1.00 92.19 79 ILE A CA 1
ATOM 572 C C . ILE A 1 79 ? 28.194 0.377 -33.923 1.00 92.19 79 ILE A C 1
ATOM 574 O O . ILE A 1 79 ? 27.557 1.198 -34.609 1.00 92.19 79 ILE A O 1
ATOM 578 N N . ASP A 1 80 ? 29.127 -0.441 -34.409 1.00 91.00 80 ASP A N 1
ATOM 579 C CA . ASP A 1 80 ? 29.743 -0.303 -35.721 1.00 91.00 80 ASP A CA 1
ATOM 580 C C . ASP A 1 80 ? 30.159 1.157 -35.996 1.00 91.00 80 ASP A C 1
ATOM 582 O O . ASP A 1 80 ? 29.953 1.696 -37.099 1.00 91.00 80 ASP A O 1
ATOM 586 N N . GLU A 1 81 ? 30.684 1.846 -34.987 1.00 83.62 81 GLU A N 1
ATOM 587 C CA . GLU A 1 81 ? 31.305 3.141 -35.172 1.00 83.62 81 GLU A CA 1
ATOM 588 C C . GLU A 1 81 ? 32.533 3.000 -36.071 1.00 83.62 81 GLU A C 1
ATOM 590 O O . GLU A 1 81 ? 33.124 1.940 -36.264 1.00 83.62 81 GLU A O 1
ATOM 595 N N . GLU A 1 82 ? 32.824 4.069 -36.807 1.00 86.19 82 GLU A N 1
ATOM 596 C CA . GLU A 1 82 ? 33.839 4.058 -37.869 1.00 86.19 82 GLU A CA 1
ATOM 597 C C . GLU A 1 82 ? 33.559 3.094 -39.051 1.00 86.19 82 GLU A C 1
ATOM 599 O O . GLU A 1 82 ? 34.301 3.098 -40.042 1.00 86.19 82 GLU A O 1
ATOM 604 N N . CYS A 1 83 ? 32.443 2.356 -39.040 1.00 89.56 83 CYS A N 1
ATOM 605 C CA . CYS A 1 83 ? 31.989 1.557 -40.171 1.00 89.56 83 CYS A CA 1
ATOM 606 C C . CYS A 1 83 ? 31.215 2.394 -41.192 1.00 89.56 83 CYS A C 1
ATOM 608 O O . CYS A 1 83 ? 30.326 3.186 -40.879 1.00 89.56 83 CYS A O 1
ATOM 610 N N . GLY A 1 84 ? 31.545 2.189 -42.469 1.00 91.50 84 GLY A N 1
ATOM 611 C CA . GLY A 1 84 ? 30.919 2.913 -43.570 1.00 91.50 84 GLY A CA 1
ATOM 612 C C . GLY A 1 84 ? 29.457 2.519 -43.794 1.00 91.50 84 GLY A C 1
ATOM 613 O O . GLY A 1 84 ? 29.134 1.334 -43.879 1.00 91.50 84 GLY A O 1
ATOM 614 N N . CYS A 1 85 ? 28.592 3.511 -43.999 1.00 93.88 85 CYS A N 1
ATOM 615 C CA . CYS A 1 85 ? 27.162 3.317 -44.251 1.00 93.88 85 CYS A CA 1
ATOM 616 C C . CYS A 1 85 ? 26.648 4.167 -45.430 1.00 93.88 85 CYS A C 1
ATOM 618 O O . CYS A 1 85 ? 27.362 5.000 -45.992 1.00 93.88 85 CYS A O 1
ATOM 620 N N . GLU A 1 86 ? 25.403 3.928 -45.859 1.00 94.38 86 GLU A N 1
ATOM 621 C CA . GLU A 1 86 ? 24.751 4.753 -46.884 1.00 94.38 86 GLU A CA 1
ATOM 622 C C . GLU A 1 86 ? 24.113 6.003 -46.238 1.00 94.38 86 GLU A C 1
ATOM 624 O O . GLU A 1 86 ? 23.230 5.838 -45.391 1.00 94.38 86 GLU A O 1
ATOM 629 N N . PRO A 1 87 ? 24.502 7.234 -46.646 1.00 94.88 87 PRO A N 1
ATOM 630 C CA . PRO A 1 87 ? 23.996 8.499 -46.106 1.00 94.88 87 PRO A CA 1
ATOM 631 C C . PRO A 1 87 ? 22.492 8.534 -45.836 1.00 94.88 87 PRO A C 1
ATOM 633 O O . PRO A 1 87 ? 21.685 8.279 -46.733 1.00 94.88 87 PRO A O 1
ATOM 636 N N . GLY A 1 88 ? 22.109 8.892 -44.609 1.00 92.44 88 GLY A N 1
ATOM 637 C CA . GLY A 1 88 ? 20.706 9.039 -44.212 1.00 92.44 88 GLY A CA 1
ATOM 638 C C . GLY A 1 88 ? 19.932 7.726 -44.042 1.00 92.44 88 GLY A C 1
ATOM 639 O O . GLY A 1 88 ? 18.738 7.769 -43.732 1.00 92.44 88 GLY A O 1
ATOM 640 N N . THR A 1 89 ? 20.578 6.569 -44.217 1.00 95.62 89 THR A N 1
ATOM 641 C CA . THR A 1 89 ? 19.995 5.273 -43.846 1.00 95.62 89 THR A CA 1
ATOM 642 C C . THR A 1 89 ? 19.830 5.196 -42.335 1.00 95.62 89 THR A C 1
ATOM 644 O O . THR A 1 89 ? 20.611 5.776 -41.583 1.00 95.62 89 THR A O 1
ATOM 647 N N . GLN A 1 90 ? 18.794 4.488 -41.896 1.00 95.62 90 GLN A N 1
ATOM 648 C CA . GLN A 1 90 ? 18.502 4.265 -40.487 1.00 95.62 90 GLN A CA 1
ATOM 649 C C . GLN A 1 90 ? 18.419 2.767 -40.232 1.00 95.62 90 GLN A C 1
ATOM 651 O O . GLN A 1 90 ? 17.919 2.024 -41.087 1.00 95.62 90 GLN A O 1
ATOM 656 N N . ARG A 1 91 ? 18.871 2.339 -39.059 1.00 95.06 91 ARG A N 1
ATOM 657 C CA . ARG A 1 91 ? 18.725 0.960 -38.594 1.00 95.06 91 ARG A CA 1
ATOM 658 C C . ARG A 1 91 ? 18.444 0.933 -37.101 1.00 95.06 91 ARG A C 1
ATOM 660 O O . ARG A 1 91 ? 18.800 1.871 -36.388 1.00 95.06 91 ARG A O 1
ATOM 667 N N . ALA A 1 92 ? 17.804 -0.142 -36.660 1.00 95.19 92 ALA A N 1
ATOM 668 C CA . ALA A 1 92 ? 17.705 -0.422 -35.242 1.00 95.19 92 ALA A CA 1
ATOM 669 C C . ALA A 1 92 ? 19.095 -0.725 -34.673 1.00 95.19 92 ALA A C 1
ATOM 671 O O . ALA A 1 92 ? 19.960 -1.240 -35.381 1.00 95.19 92 ALA A O 1
ATOM 672 N N . CYS A 1 93 ? 19.294 -0.383 -33.412 1.00 95.12 93 CYS A N 1
ATOM 673 C CA . CYS A 1 93 ? 20.554 -0.545 -32.705 1.00 95.12 93 CYS A CA 1
ATOM 674 C C . CYS A 1 93 ? 20.258 -0.856 -31.237 1.00 95.12 93 CYS A C 1
ATOM 676 O O . CYS A 1 93 ? 19.209 -0.474 -30.714 1.00 95.12 93 CYS A O 1
ATOM 678 N N . TYR A 1 94 ? 21.161 -1.552 -30.559 1.00 95.69 94 TYR A N 1
ATOM 679 C CA . TYR A 1 94 ? 21.007 -1.837 -29.138 1.00 95.69 94 TYR A CA 1
ATOM 680 C C . TYR A 1 94 ? 22.360 -2.219 -28.549 1.00 95.69 94 TYR A C 1
ATOM 682 O O . TYR A 1 94 ? 22.888 -3.273 -28.901 1.00 95.69 94 TYR A O 1
ATOM 690 N N . ILE A 1 95 ? 22.895 -1.333 -27.705 1.00 92.88 95 ILE A N 1
ATOM 691 C CA . ILE A 1 95 ? 24.265 -1.411 -27.162 1.00 92.88 95 ILE A CA 1
ATOM 692 C C . ILE A 1 95 ? 24.373 -2.525 -26.111 1.00 92.88 95 ILE A C 1
ATOM 694 O O . ILE A 1 95 ? 25.425 -3.117 -25.915 1.00 92.88 95 ILE A O 1
ATOM 698 N N . GLY A 1 96 ? 23.262 -2.845 -25.441 1.00 90.88 96 GLY A N 1
ATOM 699 C CA . GLY A 1 96 ? 23.217 -3.918 -24.454 1.00 90.88 96 GLY A CA 1
ATOM 700 C C . GLY A 1 96 ? 23.388 -5.312 -25.062 1.00 90.88 96 GLY A C 1
ATOM 701 O O . GLY A 1 96 ? 23.368 -5.507 -26.280 1.00 90.88 96 GLY A O 1
ATOM 702 N N . ALA A 1 97 ? 23.488 -6.312 -24.185 1.00 92.12 97 ALA A N 1
ATOM 703 C CA . ALA A 1 97 ? 23.597 -7.708 -24.591 1.00 92.12 97 ALA A CA 1
ATOM 704 C C . ALA A 1 97 ? 22.422 -8.108 -25.514 1.00 92.12 97 ALA A C 1
ATOM 706 O O . ALA A 1 97 ? 21.259 -7.848 -25.190 1.00 92.12 97 ALA A O 1
ATOM 707 N N . PRO A 1 98 ? 22.675 -8.733 -26.676 1.00 91.00 98 PRO A N 1
ATOM 708 C CA . PRO A 1 98 ? 21.626 -9.030 -27.650 1.00 91.00 98 PRO A CA 1
ATOM 709 C C . PRO A 1 98 ? 20.550 -9.987 -27.114 1.00 91.00 98 PRO A C 1
ATOM 711 O O . PRO A 1 98 ? 19.452 -10.027 -27.665 1.00 91.00 98 PRO A O 1
ATOM 714 N N . GLU A 1 99 ? 20.842 -10.749 -26.056 1.00 93.00 99 GLU A N 1
ATOM 715 C CA . GLU A 1 99 ? 19.916 -11.688 -25.421 1.00 93.00 99 GLU A CA 1
ATOM 716 C C . GLU A 1 99 ? 18.761 -11.007 -24.673 1.00 93.00 99 GLU A C 1
ATOM 718 O O . GLU A 1 99 ? 17.674 -11.580 -24.626 1.00 93.00 99 GLU A O 1
ATOM 723 N N . VAL A 1 100 ? 18.977 -9.802 -24.133 1.00 94.88 100 VAL A N 1
ATOM 724 C CA . VAL A 1 100 ? 17.970 -9.032 -23.369 1.00 94.88 100 VAL A CA 1
ATOM 725 C C . VAL A 1 100 ? 17.264 -7.974 -24.229 1.00 94.88 100 VAL A C 1
ATOM 727 O O . VAL A 1 100 ? 16.374 -7.249 -23.787 1.00 94.88 100 VAL A O 1
ATOM 730 N N . ARG A 1 101 ? 17.637 -7.886 -25.510 1.00 94.88 101 ARG A N 1
ATOM 731 C CA . ARG A 1 101 ? 17.045 -6.956 -26.475 1.00 94.88 101 ARG A CA 1
ATOM 732 C C . ARG A 1 101 ? 15.556 -7.258 -26.670 1.00 94.88 101 ARG A C 1
ATOM 734 O O . ARG A 1 101 ? 15.191 -8.325 -27.165 1.00 94.88 101 ARG A O 1
ATOM 741 N N . GLY A 1 102 ? 14.702 -6.278 -26.383 1.00 95.06 102 GLY A N 1
ATOM 742 C CA . GLY A 1 102 ? 13.249 -6.406 -26.530 1.00 95.06 102 GLY A CA 1
ATOM 743 C C . GLY A 1 102 ? 12.567 -7.162 -25.385 1.00 95.06 102 GLY A C 1
ATOM 744 O O . GLY A 1 102 ? 11.409 -7.554 -25.547 1.00 95.06 102 GLY A O 1
ATOM 745 N N . VAL A 1 103 ? 13.277 -7.403 -24.281 1.00 97.06 103 VAL A N 1
ATOM 746 C CA . VAL A 1 103 ? 12.762 -8.014 -23.049 1.00 97.06 103 VAL A CA 1
ATOM 747 C C . VAL A 1 103 ? 12.437 -6.900 -22.050 1.00 97.06 103 VAL A C 1
ATOM 749 O O . VAL A 1 103 ? 13.180 -5.928 -21.974 1.00 97.06 103 VAL A O 1
ATOM 752 N N . GLY A 1 104 ? 11.309 -7.001 -21.342 1.00 95.94 104 GLY A N 1
ATOM 753 C CA . GLY A 1 104 ? 10.924 -6.012 -20.331 1.00 95.94 104 GLY A CA 1
ATOM 754 C C . GLY A 1 104 ? 10.913 -4.561 -20.833 1.00 95.94 104 GLY A C 1
ATOM 755 O O . GLY A 1 104 ? 10.315 -4.239 -21.869 1.00 95.94 104 GLY A O 1
ATOM 756 N N . ALA A 1 105 ? 11.586 -3.685 -20.087 1.00 97.00 105 ALA A N 1
ATOM 757 C CA . ALA A 1 105 ? 11.813 -2.283 -20.425 1.00 97.00 105 ALA A CA 1
ATOM 758 C C . ALA A 1 105 ? 12.820 -2.083 -21.572 1.00 97.00 105 ALA A C 1
ATOM 760 O O . ALA A 1 105 ? 12.836 -1.018 -22.202 1.00 97.00 105 ALA A O 1
ATOM 761 N N . CYS A 1 106 ? 13.656 -3.084 -21.862 1.00 97.56 106 CYS A N 1
ATOM 762 C CA . CYS A 1 106 ? 14.754 -2.965 -22.807 1.00 97.56 106 CYS A CA 1
ATOM 763 C C . CYS A 1 106 ? 14.278 -2.951 -24.248 1.00 97.56 106 CYS A C 1
ATOM 765 O O . CYS A 1 106 ? 13.920 -3.973 -24.834 1.00 97.56 106 CYS A O 1
ATOM 767 N N . VAL A 1 107 ? 14.371 -1.784 -24.872 1.00 96.56 107 VAL A N 1
ATOM 768 C CA . VAL A 1 107 ? 13.985 -1.587 -26.268 1.00 96.56 107 VAL A CA 1
ATOM 769 C C . VAL A 1 107 ? 15.160 -1.118 -27.110 1.00 96.56 107 VAL A C 1
ATOM 771 O O . VAL A 1 107 ? 16.068 -0.433 -26.638 1.00 96.56 107 VAL A O 1
ATOM 774 N N . GLU A 1 108 ? 15.131 -1.497 -28.384 1.00 95.94 108 GLU A N 1
ATOM 775 C CA . GLU A 1 108 ? 16.090 -1.034 -29.381 1.00 95.94 108 GLU A CA 1
ATOM 776 C C . GLU A 1 108 ? 15.931 0.463 -29.672 1.00 95.94 108 GLU A C 1
ATOM 778 O O . GLU A 1 108 ? 14.826 1.011 -29.696 1.00 95.94 108 GLU A O 1
ATOM 783 N N . GLY A 1 109 ? 17.065 1.116 -29.899 1.00 96.06 109 GLY A N 1
ATOM 784 C CA . GLY A 1 109 ? 17.147 2.482 -30.379 1.00 96.06 109 GLY A CA 1
ATOM 785 C C . GLY A 1 109 ? 17.252 2.538 -31.898 1.00 96.06 109 GLY A C 1
ATOM 786 O O . GLY A 1 109 ? 17.049 1.556 -32.617 1.00 96.06 109 GLY A O 1
ATOM 787 N N . LEU A 1 110 ? 17.614 3.716 -32.392 1.00 95.94 110 LEU A N 1
ATOM 788 C CA . LEU A 1 110 ? 17.827 3.984 -33.803 1.00 95.94 110 LEU A CA 1
ATOM 789 C C . LEU A 1 110 ? 19.176 4.673 -34.028 1.00 95.94 110 LEU A C 1
ATOM 791 O O . LEU A 1 110 ? 19.427 5.748 -33.484 1.00 95.94 110 LEU A O 1
ATOM 795 N N . GLN A 1 111 ? 19.992 4.095 -34.906 1.00 95.75 111 GLN A N 1
ATOM 796 C CA . GLN A 1 111 ? 21.165 4.759 -35.469 1.00 95.75 111 GLN A CA 1
ATOM 797 C C . GLN A 1 111 ? 20.828 5.347 -36.833 1.00 95.75 111 GLN A C 1
ATOM 799 O O . GLN A 1 111 ? 20.126 4.740 -37.652 1.00 95.75 111 GLN A O 1
ATOM 804 N N . VAL A 1 112 ? 21.371 6.533 -37.096 1.00 95.44 112 VAL A N 1
ATOM 805 C CA . VAL A 1 112 ? 21.291 7.203 -38.395 1.00 95.44 112 VAL A CA 1
ATOM 806 C C . VAL A 1 112 ? 22.698 7.316 -38.962 1.00 95.44 112 VAL A C 1
ATOM 808 O O . VAL A 1 112 ? 23.621 7.709 -38.256 1.00 95.44 112 VAL A O 1
ATOM 811 N N . CYS A 1 113 ? 22.857 6.974 -40.237 1.00 95.56 113 CYS A N 1
ATOM 812 C CA . CYS A 1 113 ? 24.112 7.155 -40.950 1.00 95.56 113 CYS A CA 1
ATOM 813 C C . CYS A 1 113 ? 24.379 8.652 -41.167 1.00 95.56 113 CYS A C 1
ATOM 815 O O . CYS A 1 113 ? 23.670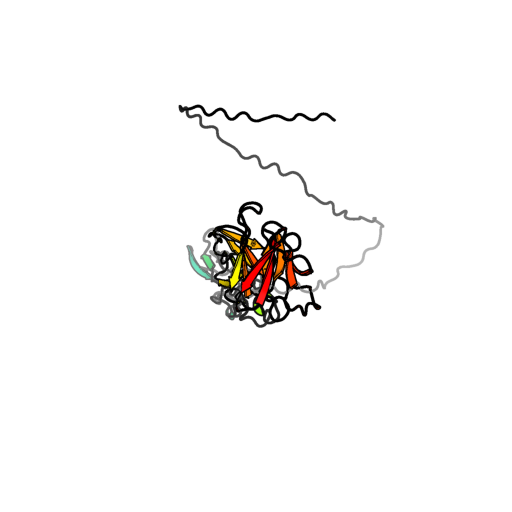 9.298 -41.952 1.00 95.56 113 CYS A O 1
ATOM 817 N N . ASP A 1 114 ? 25.381 9.189 -40.470 1.00 92.44 114 ASP A N 1
ATOM 818 C CA . ASP A 1 114 ? 25.781 10.591 -40.546 1.00 92.44 114 ASP A CA 1
ATOM 819 C C . ASP A 1 114 ? 26.547 10.857 -41.848 1.00 92.44 114 ASP A C 1
ATOM 821 O O . ASP A 1 114 ? 27.567 10.231 -42.139 1.00 92.44 114 ASP A O 1
ATOM 825 N N . ASP A 1 115 ? 26.054 11.813 -42.634 1.00 91.75 115 ASP A N 1
ATOM 826 C CA . ASP A 1 115 ? 26.628 12.233 -43.910 1.00 91.75 115 ASP A CA 1
ATOM 827 C C . ASP A 1 115 ? 27.456 13.526 -43.814 1.00 91.75 115 ASP A C 1
ATOM 829 O O . ASP A 1 115 ? 27.907 14.060 -44.831 1.00 91.75 115 ASP A O 1
ATOM 833 N N . SER A 1 116 ? 27.690 14.025 -42.595 1.00 87.94 116 SER A N 1
ATOM 834 C CA . SER A 1 116 ? 28.440 15.258 -42.344 1.00 87.94 116 SER A CA 1
ATOM 835 C C . SER A 1 116 ? 29.952 15.130 -42.594 1.00 87.94 116 SER A C 1
ATOM 837 O O . SER A 1 116 ? 30.634 16.142 -42.801 1.00 87.94 116 SER A O 1
ATOM 839 N N . ARG A 1 117 ? 30.485 13.899 -42.595 1.00 86.25 117 ARG A N 1
ATOM 840 C CA . ARG A 1 117 ? 31.910 13.573 -42.787 1.00 86.25 117 ARG A CA 1
ATOM 841 C C . ARG A 1 117 ? 32.223 13.192 -44.244 1.00 86.25 117 ARG A C 1
ATOM 843 O O . ARG A 1 117 ? 31.335 12.886 -45.030 1.00 86.25 117 ARG A O 1
ATOM 850 N N . GLU A 1 118 ? 33.511 13.190 -44.618 1.00 89.50 118 GLU A N 1
ATOM 851 C CA . GLU A 1 118 ? 33.955 12.752 -45.963 1.00 89.50 118 GLU A CA 1
ATOM 852 C C . GLU A 1 118 ? 33.600 11.279 -46.237 1.00 89.50 118 GLU A C 1
ATOM 854 O O . GLU A 1 118 ? 33.281 10.916 -47.371 1.00 89.50 118 GLU A O 1
ATOM 859 N N . PHE A 1 119 ? 33.609 10.458 -45.186 1.00 89.88 119 PHE A N 1
ATOM 860 C CA . PHE A 1 119 ? 33.151 9.075 -45.192 1.00 89.88 119 PHE A CA 1
ATOM 861 C C . PHE A 1 119 ? 31.974 8.953 -44.216 1.00 89.88 119 PHE A C 1
ATOM 863 O O . PHE A 1 119 ? 32.185 9.186 -43.024 1.00 89.88 119 PHE A O 1
ATOM 870 N N . PRO A 1 120 ? 30.757 8.651 -44.706 1.00 92.94 120 PRO A N 1
ATOM 871 C CA . PRO A 1 120 ? 29.585 8.478 -43.857 1.00 92.94 120 PRO A CA 1
ATOM 872 C C . PRO A 1 120 ? 29.753 7.282 -42.925 1.00 92.94 120 PRO A C 1
ATOM 874 O O . PRO A 1 120 ? 30.172 6.215 -43.382 1.00 92.94 120 PRO A O 1
ATOM 877 N N . ILE A 1 121 ? 29.409 7.464 -41.654 1.00 94.19 121 ILE A N 1
ATOM 878 C CA . ILE A 1 121 ? 29.509 6.438 -40.608 1.00 94.19 121 ILE A CA 1
ATOM 879 C C . ILE A 1 121 ? 28.239 6.417 -39.762 1.00 94.19 121 ILE A C 1
ATOM 881 O O . ILE A 1 121 ? 27.467 7.382 -39.770 1.00 94.19 121 ILE A O 1
ATOM 885 N N . TRP A 1 122 ? 28.002 5.319 -39.051 1.00 94.88 122 TRP A N 1
ATOM 886 C CA . TRP A 1 122 ? 26.899 5.257 -38.101 1.00 94.88 122 TRP A CA 1
ATOM 887 C C . TRP A 1 122 ? 27.102 6.274 -36.974 1.00 94.88 122 TRP A C 1
ATOM 889 O O . TRP A 1 122 ? 28.221 6.501 -36.521 1.00 94.88 122 TRP A O 1
ATOM 899 N N . GLY A 1 123 ? 26.018 6.955 -36.598 1.00 92.62 123 GLY A N 1
ATOM 900 C CA . GLY A 1 123 ? 25.980 7.791 -35.400 1.00 92.62 123 GLY A CA 1
ATOM 901 C C . GLY A 1 123 ? 25.622 6.989 -34.149 1.00 92.62 123 GLY A C 1
ATOM 902 O O . GLY A 1 123 ? 25.448 5.775 -34.212 1.00 92.62 123 GLY A O 1
ATOM 903 N N . GLU A 1 124 ? 25.441 7.694 -33.036 1.00 92.88 124 GLU A N 1
ATOM 904 C CA . GLU A 1 124 ? 25.050 7.118 -31.744 1.00 92.88 124 GLU A CA 1
ATOM 905 C C . GLU A 1 124 ? 23.720 6.349 -31.822 1.00 92.88 124 GLU A C 1
ATOM 907 O O . GLU A 1 124 ? 22.815 6.680 -32.605 1.00 92.88 124 GLU A O 1
ATOM 912 N N . CYS A 1 125 ? 23.573 5.343 -30.960 1.00 95.06 125 CYS A N 1
ATOM 913 C CA . CYS A 1 125 ? 22.330 4.595 -30.821 1.00 95.06 125 CYS A CA 1
ATOM 914 C C . CYS A 1 125 ? 21.303 5.354 -29.968 1.00 95.06 125 CYS A C 1
ATOM 916 O O . CYS A 1 125 ? 21.304 5.296 -28.739 1.00 95.06 125 CYS A O 1
ATOM 918 N N . LEU A 1 126 ? 20.389 6.075 -30.620 1.00 95.12 126 LEU A N 1
ATOM 919 C CA . LEU A 1 126 ? 19.451 6.956 -29.926 1.00 95.12 126 LEU A CA 1
ATOM 920 C C . LEU A 1 126 ? 18.165 6.238 -29.515 1.00 95.12 126 LEU A C 1
ATOM 922 O O . LEU A 1 126 ? 17.491 5.622 -30.338 1.00 95.12 126 LEU A O 1
ATOM 926 N N . GLY A 1 127 ? 17.762 6.412 -28.255 1.00 94.88 127 GLY A N 1
ATOM 927 C CA . GLY A 1 127 ? 16.477 5.928 -27.741 1.00 94.88 127 GLY A CA 1
ATOM 928 C C . GLY A 1 127 ? 16.451 4.454 -27.337 1.00 94.88 127 GLY A C 1
ATOM 929 O O . GLY A 1 127 ? 15.375 3.960 -27.016 1.00 94.88 127 GLY A O 1
ATOM 930 N N . ALA A 1 128 ? 17.602 3.774 -27.333 1.00 95.69 128 ALA A N 1
ATOM 931 C CA . ALA A 1 128 ? 17.713 2.461 -26.713 1.00 95.69 128 ALA A CA 1
ATOM 932 C C . ALA A 1 128 ? 17.527 2.580 -25.193 1.00 95.69 128 ALA A C 1
ATOM 934 O O . ALA A 1 128 ? 18.018 3.530 -24.577 1.00 95.69 128 ALA A O 1
ATOM 935 N N . VAL A 1 129 ? 16.835 1.610 -24.597 1.00 96.50 129 VAL A N 1
ATOM 936 C CA . VAL A 1 129 ? 16.715 1.467 -23.140 1.00 96.50 129 VAL A CA 1
ATOM 937 C C . VAL A 1 129 ? 17.530 0.250 -22.742 1.00 96.50 129 VAL A C 1
ATOM 939 O O . VAL A 1 129 ? 17.273 -0.851 -23.221 1.00 96.50 129 VAL A O 1
ATOM 942 N N . LEU A 1 130 ? 18.555 0.473 -21.929 1.00 95.31 130 LEU A N 1
ATOM 943 C CA . LEU A 1 130 ? 19.435 -0.581 -21.438 1.00 95.31 130 LEU A CA 1
ATOM 944 C C . LEU A 1 130 ? 18.914 -1.131 -20.105 1.00 95.31 130 LEU A C 1
ATOM 946 O O . LEU A 1 130 ? 18.190 -0.400 -19.424 1.00 95.31 130 LEU A O 1
ATOM 950 N N . PRO A 1 131 ? 19.318 -2.358 -19.726 1.00 96.62 131 PRO A N 1
ATOM 951 C CA . PRO A 1 131 ? 19.014 -2.913 -18.418 1.00 96.62 131 PRO A CA 1
ATOM 952 C C . PRO A 1 131 ? 19.453 -1.963 -17.312 1.00 96.62 131 PRO A C 1
ATOM 954 O O . PRO A 1 131 ? 20.577 -1.442 -17.333 1.00 96.62 131 PRO A O 1
ATOM 957 N N . VAL A 1 132 ? 18.580 -1.754 -16.342 1.00 95.62 132 VAL A N 1
ATOM 958 C CA . VAL A 1 132 ? 18.903 -1.077 -15.086 1.00 95.62 132 VAL A CA 1
ATOM 959 C C . VAL A 1 132 ? 18.574 -2.010 -13.929 1.00 95.62 132 VAL A C 1
ATOM 961 O O . VAL A 1 132 ? 18.088 -3.105 -14.145 1.00 95.62 132 VAL A O 1
ATOM 964 N N . ALA A 1 133 ? 18.917 -1.634 -12.699 1.00 93.81 133 ALA A N 1
ATOM 965 C CA . ALA A 1 133 ? 18.518 -2.455 -11.560 1.00 93.81 133 ALA A CA 1
ATOM 966 C C . ALA A 1 133 ? 16.989 -2.468 -11.439 1.00 93.81 133 ALA A C 1
ATOM 968 O O . ALA A 1 133 ? 16.375 -1.403 -11.546 1.00 93.81 133 ALA A O 1
ATOM 969 N N . GLU A 1 134 ? 16.436 -3.646 -11.168 1.00 92.69 134 GLU A N 1
ATOM 970 C CA . GLU A 1 134 ? 15.006 -3.870 -10.977 1.00 92.69 134 GLU A CA 1
ATOM 971 C C . GLU A 1 134 ? 14.410 -2.923 -9.928 1.00 92.69 134 GLU A C 1
ATOM 973 O O . GLU A 1 134 ? 14.947 -2.772 -8.819 1.00 92.69 134 GLU A O 1
ATOM 978 N N . ALA A 1 135 ? 13.308 -2.253 -10.280 1.00 89.44 135 ALA A N 1
ATOM 979 C CA . ALA A 1 135 ? 12.603 -1.351 -9.385 1.00 89.44 135 ALA A CA 1
ATOM 980 C C . ALA A 1 135 ? 11.259 -1.944 -8.949 1.00 89.44 135 ALA A C 1
ATOM 982 O O . ALA A 1 135 ? 10.256 -1.841 -9.643 1.00 89.44 135 ALA A O 1
ATOM 983 N N . LEU A 1 136 ? 11.227 -2.458 -7.718 1.00 87.75 136 LEU A N 1
ATOM 984 C CA . LEU A 1 136 ? 10.038 -3.072 -7.133 1.00 87.75 136 LEU A CA 1
ATOM 985 C C . LEU A 1 136 ? 8.779 -2.188 -7.160 1.00 87.75 136 LEU A C 1
ATOM 987 O O . LEU A 1 136 ? 8.776 -1.041 -6.705 1.00 87.75 136 LEU A O 1
ATOM 991 N N . GLY A 1 137 ? 7.670 -2.805 -7.561 1.00 84.62 137 GLY A N 1
ATOM 992 C CA . GLY A 1 137 ? 6.309 -2.281 -7.486 1.00 84.62 137 GLY A CA 1
ATOM 993 C C . GLY A 1 137 ? 5.873 -1.465 -8.701 1.00 84.62 137 GLY A C 1
ATOM 994 O O . GLY A 1 137 ? 4.823 -0.814 -8.640 1.00 84.62 137 GLY A O 1
ATOM 995 N N . ASN A 1 138 ? 6.648 -1.470 -9.791 1.00 87.06 138 ASN A N 1
ATOM 996 C CA . ASN A 1 138 ? 6.315 -0.736 -11.014 1.00 87.06 138 ASN A CA 1
ATOM 997 C C . ASN A 1 138 ? 5.652 -1.617 -12.099 1.00 87.06 138 ASN A C 1
ATOM 999 O O . ASN A 1 138 ? 5.081 -1.069 -13.049 1.00 87.06 138 ASN A O 1
ATOM 1003 N N . GLY A 1 139 ? 5.664 -2.946 -11.946 1.00 88.00 139 GLY A N 1
ATOM 1004 C CA . GLY A 1 139 ? 5.125 -3.900 -12.917 1.00 88.00 139 GLY A CA 1
ATOM 1005 C C . GLY A 1 139 ? 5.991 -4.090 -14.165 1.00 88.00 139 GLY A C 1
ATOM 1006 O O . GLY A 1 139 ? 5.459 -4.526 -15.193 1.00 88.00 139 GLY A O 1
ATOM 1007 N N . ILE A 1 140 ? 7.264 -3.694 -14.127 1.00 92.75 140 ILE A N 1
ATOM 1008 C CA . ILE A 1 140 ? 8.187 -3.630 -15.261 1.00 92.75 140 ILE A CA 1
ATOM 1009 C C . ILE A 1 140 ? 9.449 -4.420 -14.917 1.00 92.75 140 ILE A C 1
ATOM 1011 O O . ILE A 1 140 ? 10.068 -4.170 -13.905 1.00 92.75 140 ILE A O 1
ATOM 1015 N N . ASP A 1 141 ? 9.836 -5.308 -15.828 1.00 96.50 141 ASP A N 1
ATOM 1016 C CA . ASP A 1 141 ? 11.146 -5.968 -15.874 1.00 96.50 141 ASP A CA 1
ATOM 1017 C C . ASP A 1 141 ? 12.193 -4.939 -16.352 1.00 96.50 141 ASP A C 1
ATOM 1019 O O . ASP A 1 141 ? 12.309 -4.663 -17.556 1.00 96.50 141 ASP A O 1
ATOM 1023 N N . ASP A 1 142 ? 12.838 -4.251 -15.410 1.00 96.00 142 ASP A N 1
ATOM 1024 C CA . ASP A 1 142 ? 13.775 -3.153 -15.664 1.00 96.00 142 ASP A CA 1
ATOM 1025 C C . ASP A 1 142 ? 15.195 -3.654 -15.968 1.00 96.00 142 ASP A C 1
ATOM 1027 O O . ASP A 1 142 ? 15.954 -2.970 -16.673 1.00 96.00 142 ASP A O 1
ATOM 1031 N N . ASP A 1 143 ? 15.555 -4.831 -15.453 1.00 95.56 143 ASP A N 1
ATOM 1032 C CA . ASP A 1 143 ? 16.853 -5.471 -15.692 1.00 95.56 143 ASP A CA 1
ATOM 1033 C C . ASP A 1 143 ? 16.861 -6.426 -16.903 1.00 95.56 143 ASP A C 1
ATOM 1035 O O . ASP A 1 143 ? 17.919 -6.863 -17.376 1.00 95.56 143 ASP A O 1
ATOM 1039 N N . CYS A 1 144 ? 15.684 -6.623 -17.494 1.00 97.00 144 CYS A N 1
ATOM 1040 C CA . CYS A 1 144 ? 15.447 -7.306 -18.754 1.00 97.00 144 CYS A CA 1
ATOM 1041 C C . CYS A 1 144 ? 15.845 -8.786 -18.722 1.00 97.00 144 CYS A C 1
ATOM 1043 O O . CYS A 1 144 ? 16.222 -9.356 -19.759 1.00 97.00 144 CYS A O 1
ATOM 1045 N N . ASP A 1 145 ? 15.762 -9.414 -17.550 1.00 95.31 145 ASP A N 1
ATOM 1046 C CA . ASP A 1 145 ? 16.020 -10.837 -17.355 1.00 95.31 145 ASP A CA 1
ATOM 1047 C C . ASP A 1 145 ? 14.798 -11.726 -17.692 1.00 95.31 145 ASP A C 1
ATOM 1049 O O . ASP A 1 145 ? 14.922 -12.950 -17.865 1.00 95.31 145 ASP A O 1
ATOM 1053 N N . GLY A 1 146 ? 13.635 -11.096 -17.903 1.00 95.44 146 GLY A N 1
ATOM 1054 C CA . GLY A 1 146 ? 12.365 -11.731 -18.237 1.00 95.44 146 GLY A CA 1
ATOM 1055 C C . GLY A 1 146 ? 11.413 -11.920 -17.054 1.00 95.44 146 GLY A C 1
ATOM 1056 O O . GLY A 1 146 ? 10.375 -12.573 -17.242 1.00 95.44 146 GLY A O 1
ATOM 1057 N N . LEU A 1 147 ? 11.748 -11.401 -15.875 1.00 95.31 147 LEU A N 1
ATOM 1058 C CA . LEU A 1 147 ? 10.953 -11.418 -14.653 1.00 95.31 147 LEU A CA 1
ATOM 1059 C C . LEU A 1 147 ? 10.709 -9.973 -14.204 1.00 95.31 147 LEU A C 1
ATOM 1061 O O . LEU A 1 147 ? 11.561 -9.120 -14.370 1.00 95.31 147 LEU A O 1
ATOM 1065 N N . ALA A 1 148 ? 9.519 -9.693 -13.675 1.00 92.81 148 ALA A N 1
ATOM 1066 C CA . ALA A 1 148 ? 9.181 -8.364 -13.169 1.00 92.81 148 ALA A CA 1
ATOM 1067 C C . ALA A 1 148 ? 8.842 -8.429 -11.680 1.00 92.81 148 ALA A C 1
ATOM 1069 O O . ALA A 1 148 ? 8.093 -9.314 -11.237 1.00 92.81 148 ALA A O 1
ATOM 1070 N N . ASP A 1 149 ? 9.330 -7.455 -10.922 1.00 90.81 149 ASP A N 1
ATOM 1071 C CA . ASP A 1 149 ? 9.092 -7.275 -9.498 1.00 90.81 149 ASP A CA 1
ATOM 1072 C C . ASP A 1 149 ? 9.274 -8.582 -8.685 1.00 90.81 149 ASP A C 1
ATOM 1074 O O . ASP A 1 149 ? 10.342 -9.179 -8.611 1.00 90.81 149 ASP A O 1
ATOM 1078 N N . CYS A 1 150 ? 8.194 -9.075 -8.072 1.00 90.25 150 CYS A N 1
ATOM 1079 C CA . CYS A 1 150 ? 8.177 -10.261 -7.221 1.00 90.25 150 CYS A CA 1
ATOM 1080 C C . CYS A 1 150 ? 8.219 -11.589 -7.988 1.00 90.25 150 CYS A C 1
ATOM 1082 O O . CYS A 1 150 ? 8.202 -12.653 -7.361 1.00 90.25 150 CYS A O 1
ATOM 1084 N N . GLU A 1 151 ? 8.202 -11.553 -9.324 1.00 90.81 151 GLU A N 1
ATOM 1085 C CA . GLU A 1 151 ? 8.506 -12.731 -10.138 1.00 90.81 151 GLU A CA 1
ATOM 1086 C C . GLU A 1 151 ? 10.015 -13.008 -10.175 1.00 90.81 151 GLU A C 1
ATOM 1088 O O . GLU A 1 151 ? 10.405 -14.164 -10.380 1.00 90.81 151 GLU A O 1
ATOM 1093 N N . ASP A 1 152 ? 10.839 -11.988 -9.918 1.00 91.88 152 ASP A N 1
ATOM 1094 C CA . ASP A 1 152 ? 12.286 -12.111 -9.835 1.00 91.88 152 ASP A CA 1
ATOM 1095 C C . ASP A 1 152 ? 12.710 -12.790 -8.518 1.00 91.88 152 ASP A C 1
ATOM 1097 O O . ASP A 1 152 ? 12.244 -12.499 -7.409 1.00 91.88 152 ASP A O 1
ATOM 1101 N N . ALA A 1 153 ? 13.628 -13.746 -8.662 1.00 87.44 153 ALA A N 1
ATOM 1102 C CA . ALA A 1 153 ? 14.245 -14.470 -7.567 1.00 87.44 153 ALA A CA 1
ATOM 1103 C C . ALA A 1 153 ? 15.022 -13.557 -6.602 1.00 87.44 153 ALA A C 1
ATOM 1105 O O . ALA A 1 153 ? 15.165 -13.926 -5.430 1.00 87.44 153 ALA A O 1
ATOM 1106 N N . GLU A 1 154 ? 15.519 -12.408 -7.071 1.00 88.00 154 GLU A N 1
ATOM 1107 C CA . GLU A 1 154 ? 16.269 -11.452 -6.253 1.00 88.00 154 GLU A CA 1
ATOM 1108 C C . GLU A 1 154 ? 15.410 -10.818 -5.144 1.00 88.00 154 GLU A C 1
ATOM 1110 O O . GLU A 1 154 ? 15.934 -10.524 -4.065 1.00 88.00 154 GLU A O 1
ATOM 1115 N N . PHE A 1 155 ? 14.087 -10.721 -5.341 1.00 89.25 155 PHE A N 1
ATOM 1116 C CA . PHE A 1 155 ? 13.168 -10.041 -4.416 1.00 89.25 155 PHE A CA 1
ATOM 1117 C C . PHE A 1 155 ? 12.171 -10.957 -3.698 1.00 89.25 155 PHE A C 1
ATOM 1119 O O . PHE A 1 155 ? 11.306 -10.482 -2.966 1.00 89.25 155 PHE A O 1
ATOM 1126 N N . LEU A 1 156 ? 12.300 -12.282 -3.815 1.00 84.69 156 LEU A N 1
ATOM 1127 C CA . LEU A 1 156 ? 11.363 -13.224 -3.177 1.00 84.69 156 LEU A CA 1
ATOM 1128 C C . LEU A 1 156 ? 11.273 -13.095 -1.648 1.00 84.69 156 LEU A C 1
ATOM 1130 O O . LEU A 1 156 ? 10.285 -13.530 -1.057 1.00 84.69 156 LEU A O 1
ATOM 1134 N N . GLU A 1 157 ? 12.310 -12.561 -1.002 1.00 88.81 157 GLU A N 1
ATOM 1135 C CA . GLU A 1 157 ? 12.348 -12.331 0.449 1.00 88.81 157 GLU A CA 1
ATOM 1136 C C . GLU A 1 157 ? 12.039 -10.875 0.835 1.00 88.81 157 GLU A C 1
ATOM 1138 O O . GLU A 1 157 ? 12.062 -10.544 2.023 1.00 88.81 157 GLU A O 1
ATOM 1143 N N . ASP A 1 158 ? 11.746 -10.009 -0.139 1.00 88.38 158 ASP A N 1
ATOM 1144 C CA . ASP A 1 158 ? 11.396 -8.619 0.125 1.00 88.38 158 ASP A CA 1
ATOM 1145 C C . ASP A 1 158 ? 10.038 -8.532 0.859 1.00 88.38 158 ASP A C 1
ATOM 1147 O O . ASP A 1 158 ? 9.101 -9.278 0.532 1.00 88.38 158 ASP A O 1
ATOM 1151 N N . PRO A 1 159 ? 9.892 -7.654 1.872 1.00 83.50 159 PRO A N 1
ATOM 1152 C CA . PRO A 1 159 ? 8.620 -7.443 2.561 1.00 83.50 159 PRO A CA 1
ATOM 1153 C C . PRO A 1 159 ? 7.446 -7.138 1.625 1.00 83.50 159 PRO A C 1
ATOM 1155 O O . PRO A 1 159 ? 6.341 -7.611 1.887 1.00 83.50 159 PRO A O 1
ATOM 1158 N N . ILE A 1 160 ? 7.679 -6.417 0.524 1.00 84.06 160 ILE A N 1
ATOM 1159 C CA . ILE A 1 160 ? 6.646 -6.115 -0.476 1.00 84.06 160 ILE A CA 1
ATOM 1160 C C . ILE A 1 160 ? 6.151 -7.420 -1.113 1.00 84.06 160 ILE A C 1
ATOM 1162 O O . ILE A 1 160 ? 4.953 -7.667 -1.195 1.00 84.06 160 ILE A O 1
ATOM 1166 N N . CYS A 1 161 ? 7.064 -8.318 -1.486 1.00 88.19 161 CYS A N 1
ATOM 1167 C CA . CYS A 1 161 ? 6.734 -9.567 -2.177 1.00 88.19 161 CYS A CA 1
ATOM 1168 C C . CYS A 1 161 ? 6.192 -10.672 -1.268 1.00 88.19 161 CYS A C 1
ATOM 1170 O O . CYS A 1 161 ? 5.453 -11.552 -1.715 1.00 88.19 161 CYS A O 1
ATOM 1172 N N . THR A 1 162 ? 6.553 -10.634 0.012 1.00 88.19 162 THR A N 1
ATOM 1173 C CA . THR A 1 162 ? 6.074 -11.588 1.023 1.00 88.19 162 THR A CA 1
ATOM 1174 C C . THR A 1 162 ? 4.804 -11.121 1.735 1.00 88.19 162 THR A C 1
ATOM 1176 O O . THR A 1 162 ? 4.141 -11.931 2.392 1.00 88.19 162 THR A O 1
ATOM 1179 N N . GLY A 1 163 ? 4.455 -9.840 1.586 1.00 85.88 163 GLY A N 1
ATOM 1180 C CA . GLY A 1 163 ? 3.243 -9.238 2.113 1.00 85.88 163 GLY A CA 1
ATOM 1181 C C . GLY A 1 163 ? 1.963 -9.843 1.523 1.00 85.88 163 GLY A C 1
ATOM 1182 O O . GLY A 1 163 ? 1.977 -10.491 0.473 1.00 85.88 163 GLY A O 1
ATOM 1183 N N . PRO A 1 164 ? 0.813 -9.639 2.186 1.00 88.06 164 PRO A N 1
ATOM 1184 C CA . PRO A 1 164 ? -0.460 -10.233 1.784 1.00 88.06 164 PRO A CA 1
ATOM 1185 C C . PRO A 1 164 ? -0.938 -9.783 0.395 1.00 88.06 164 PRO A C 1
ATOM 1187 O O . PRO A 1 164 ? -1.719 -10.507 -0.226 1.00 88.06 164 PRO A O 1
ATOM 1190 N N . CYS A 1 165 ? -0.479 -8.623 -0.082 1.00 89.94 165 CYS A N 1
ATOM 1191 C CA . CYS A 1 165 ? -0.860 -8.052 -1.372 1.00 89.94 165 CYS A CA 1
ATOM 1192 C C . CYS A 1 165 ? 0.237 -8.105 -2.448 1.00 89.94 165 CYS A C 1
ATOM 1194 O O . CYS A 1 165 ? -0.034 -7.754 -3.598 1.00 89.94 165 CYS A O 1
ATOM 1196 N N . GLY A 1 166 ? 1.446 -8.586 -2.136 1.00 87.75 166 GLY A N 1
ATOM 1197 C CA . GLY A 1 166 ? 2.566 -8.496 -3.074 1.00 87.75 166 GLY A CA 1
ATOM 1198 C C . GLY A 1 166 ? 2.819 -7.038 -3.484 1.00 87.75 166 GLY A C 1
ATOM 1199 O O . GLY A 1 166 ? 2.795 -6.137 -2.655 1.00 87.75 166 GLY A O 1
ATOM 1200 N N . ILE A 1 167 ? 2.957 -6.795 -4.790 1.00 86.75 167 ILE A N 1
ATOM 1201 C CA . ILE A 1 167 ? 3.143 -5.446 -5.361 1.00 86.75 167 ILE A CA 1
ATOM 1202 C C . ILE A 1 167 ? 1.899 -4.545 -5.323 1.00 86.75 167 ILE A C 1
ATOM 1204 O O . ILE A 1 167 ? 1.982 -3.366 -5.664 1.00 86.75 167 ILE A O 1
ATOM 1208 N N . GLN A 1 168 ? 0.727 -5.088 -4.982 1.00 90.44 168 GLN A N 1
ATOM 1209 C CA . GLN A 1 168 ? -0.494 -4.294 -4.874 1.00 90.44 168 GLN A CA 1
ATOM 1210 C C . GLN A 1 168 ? -0.500 -3.497 -3.568 1.00 90.44 168 GLN A C 1
ATOM 1212 O O . GLN A 1 168 ? 0.016 -3.950 -2.548 1.00 90.44 168 GLN A O 1
ATOM 1217 N N . THR A 1 169 ? -1.145 -2.330 -3.569 1.00 92.44 169 THR A N 1
ATOM 1218 C CA . THR A 1 169 ? -1.271 -1.537 -2.343 1.00 92.44 169 THR A CA 1
ATOM 1219 C C . THR A 1 169 ? -2.287 -2.186 -1.400 1.00 92.44 169 THR A C 1
ATOM 1221 O O . THR A 1 169 ? -3.407 -2.510 -1.804 1.00 92.44 169 THR A O 1
ATOM 1224 N N . GLU A 1 170 ? -1.918 -2.325 -0.125 1.00 94.62 170 GLU A N 1
ATOM 1225 C CA . GLU A 1 170 ? -2.858 -2.637 0.955 1.00 94.62 170 GLU A CA 1
ATOM 1226 C C . GLU A 1 170 ? -3.752 -1.421 1.226 1.00 94.62 170 GLU A C 1
ATOM 1228 O O . GLU A 1 170 ? -3.304 -0.421 1.793 1.00 94.62 170 GLU A O 1
ATOM 1233 N N . VAL A 1 171 ? -5.021 -1.490 0.823 1.00 96.88 171 VAL A N 1
ATOM 1234 C CA . VAL A 1 171 ? -5.999 -0.418 1.040 1.00 96.88 171 VAL A CA 1
ATOM 1235 C C . VAL A 1 171 ? -6.910 -0.764 2.211 1.00 96.88 171 VAL A C 1
ATOM 1237 O O . VAL A 1 171 ? -7.699 -1.706 2.155 1.00 96.88 171 VAL A O 1
ATOM 1240 N N . PHE A 1 172 ? -6.821 0.025 3.277 1.00 97.12 172 PHE A N 1
ATOM 1241 C CA . PHE A 1 172 ? -7.655 -0.053 4.469 1.00 97.12 172 PHE A CA 1
ATOM 1242 C C . PHE A 1 172 ? -8.857 0.875 4.322 1.00 97.12 172 PHE A C 1
ATOM 1244 O O . PHE A 1 172 ? -8.749 2.098 4.429 1.00 97.12 172 PHE A O 1
ATOM 1251 N N . HIS A 1 173 ? -10.020 0.273 4.095 1.00 96.38 173 HIS A N 1
ATOM 1252 C CA . HIS A 1 173 ? -11.288 0.973 3.927 1.00 96.38 173 HIS A CA 1
ATOM 1253 C C . HIS A 1 173 ? -11.985 1.157 5.261 1.00 96.38 173 HIS A C 1
ATOM 1255 O O . HIS A 1 173 ? -12.396 0.168 5.877 1.00 96.38 173 HIS A O 1
ATOM 1261 N N . ASP A 1 174 ? -12.190 2.405 5.678 1.00 94.56 174 ASP A N 1
ATOM 1262 C CA . ASP A 1 174 ? -13.109 2.701 6.775 1.00 94.56 174 ASP A CA 1
ATOM 1263 C C . ASP A 1 174 ? -14.531 2.325 6.353 1.00 94.56 174 ASP A C 1
ATOM 1265 O O . ASP A 1 174 ? -15.145 2.951 5.481 1.00 94.56 174 ASP A O 1
ATOM 1269 N N . ARG A 1 175 ? -15.065 1.275 6.981 1.00 91.50 175 ARG A N 1
ATOM 1270 C CA . ARG A 1 175 ? -16.403 0.775 6.659 1.00 91.50 175 ARG A CA 1
ATOM 1271 C C . ARG A 1 175 ? -17.493 1.735 7.117 1.00 91.50 175 ARG A C 1
ATOM 1273 O O . ARG A 1 175 ? -18.608 1.662 6.602 1.00 91.50 175 ARG A O 1
ATOM 1280 N N . GLY A 1 176 ? -17.170 2.623 8.059 1.00 87.00 176 GLY A N 1
ATOM 1281 C CA . GLY A 1 176 ? -18.118 3.485 8.735 1.00 87.00 176 GLY A CA 1
ATOM 1282 C C . GLY A 1 176 ? -19.106 2.674 9.570 1.00 87.00 176 GLY A C 1
ATOM 1283 O O . GLY A 1 176 ? -19.838 1.815 9.080 1.00 87.00 176 GLY A O 1
ATOM 1284 N N . LEU A 1 177 ? -19.191 2.976 10.859 1.00 88.06 177 LEU A N 1
ATOM 1285 C CA . LEU A 1 177 ? -20.236 2.393 11.692 1.00 88.06 177 LEU A CA 1
ATOM 1286 C C . LEU A 1 177 ? -21.534 3.180 11.509 1.00 88.06 177 LEU A C 1
ATOM 1288 O O . LEU A 1 177 ? -21.541 4.415 11.466 1.00 88.06 177 LEU A O 1
ATOM 1292 N N . GLN A 1 178 ? -22.651 2.462 11.401 1.00 84.88 178 GLN A N 1
ATOM 1293 C CA . GLN A 1 178 ? -23.962 3.087 11.299 1.00 84.88 178 GLN A CA 1
ATOM 1294 C C . GLN A 1 178 ? -24.209 3.952 12.539 1.00 84.88 178 GLN A C 1
ATOM 1296 O O . GLN A 1 178 ? -24.108 3.480 13.665 1.00 84.88 178 GLN A O 1
ATOM 1301 N N . ALA A 1 179 ? -24.561 5.222 12.338 1.00 83.56 179 ALA A N 1
ATOM 1302 C CA . ALA A 1 179 ? -24.871 6.101 13.457 1.00 83.56 179 ALA A CA 1
ATOM 1303 C C . ALA A 1 179 ? -26.114 5.602 14.208 1.00 83.56 179 ALA A C 1
ATOM 1305 O O . ALA A 1 179 ? -27.154 5.332 13.591 1.00 83.56 179 ALA A O 1
ATOM 1306 N N . GLY A 1 180 ? -26.006 5.543 15.534 1.00 79.50 180 GLY A N 1
ATOM 1307 C CA . GLY A 1 180 ? -27.123 5.242 16.422 1.00 79.50 180 GLY A CA 1
ATOM 1308 C C . GLY A 1 180 ? -28.109 6.402 16.524 1.00 79.50 180 GLY A C 1
ATOM 1309 O O . GLY A 1 180 ? -27.783 7.564 16.262 1.00 79.50 180 GLY A O 1
ATOM 1310 N N . PHE A 1 181 ? -29.340 6.093 16.927 1.00 78.88 181 PHE A N 1
ATOM 1311 C CA . PHE A 1 181 ? -30.389 7.090 17.134 1.00 78.88 181 PHE A CA 1
ATOM 1312 C C . PHE A 1 181 ? -30.858 7.091 18.589 1.00 78.88 181 PHE A C 1
ATOM 1314 O O . PHE A 1 181 ? -31.516 6.153 19.030 1.00 78.88 181 PHE A O 1
ATOM 1321 N N . GLY A 1 182 ? -30.633 8.197 19.301 1.00 83.31 182 GLY A N 1
ATOM 1322 C CA . GLY A 1 182 ? -31.199 8.413 20.634 1.00 83.31 182 GLY A CA 1
ATOM 1323 C C . GLY A 1 182 ? -30.147 8.644 21.713 1.00 83.31 182 GLY A C 1
ATOM 1324 O O . GLY A 1 182 ? -29.232 9.443 21.522 1.00 83.31 182 GLY A O 1
ATOM 1325 N N . GLY A 1 183 ? -30.366 8.038 22.881 1.00 85.75 183 GLY A N 1
ATOM 1326 C CA . GLY A 1 183 ? -29.383 8.008 23.965 1.00 85.75 183 GLY A CA 1
ATOM 1327 C C . GLY A 1 183 ? -28.307 6.959 23.703 1.00 85.75 183 GLY A C 1
ATOM 1328 O O . GLY A 1 183 ? -28.301 6.342 22.639 1.00 85.75 183 GLY A O 1
ATOM 1329 N N . SER A 1 184 ? -27.420 6.758 24.672 1.00 89.81 184 SER A N 1
ATOM 1330 C CA . SER A 1 184 ? -26.410 5.715 24.551 1.00 89.81 184 SER A CA 1
ATOM 1331 C C . SER A 1 184 ? -27.049 4.325 24.465 1.00 89.81 184 SER A C 1
ATOM 1333 O O . SER A 1 184 ? -28.003 4.016 25.182 1.00 89.81 184 SER A O 1
ATOM 1335 N N . SER A 1 185 ? -26.549 3.489 23.563 1.00 91.56 185 SER A N 1
ATOM 1336 C CA . SER A 1 185 ? -27.041 2.131 23.337 1.00 91.56 185 SER A CA 1
ATOM 1337 C C . SER A 1 185 ? -25.917 1.215 22.867 1.00 91.56 185 SER A C 1
ATOM 1339 O O . SER A 1 185 ? -24.859 1.671 22.441 1.00 91.56 185 SER A O 1
ATOM 1341 N N . ILE A 1 186 ? -26.161 -0.090 22.957 1.00 92.62 186 ILE A N 1
ATOM 1342 C CA . ILE A 1 186 ? -25.272 -1.127 22.437 1.00 92.62 186 ILE A CA 1
ATOM 1343 C C . ILE A 1 186 ? -26.101 -2.025 21.533 1.00 92.62 186 ILE A C 1
ATOM 1345 O O . ILE A 1 186 ? -27.215 -2.411 21.901 1.00 92.62 186 ILE A O 1
ATOM 1349 N N . GLU A 1 187 ? -25.553 -2.337 20.372 1.00 92.12 187 GLU A N 1
ATOM 1350 C CA . GLU A 1 187 ? -26.106 -3.285 19.414 1.00 92.12 187 GLU A CA 1
ATOM 1351 C C . GLU A 1 187 ? -25.072 -4.380 19.134 1.00 92.12 187 GLU A C 1
ATOM 1353 O O . GLU A 1 187 ? -23.874 -4.188 19.358 1.00 92.12 187 GLU A O 1
ATOM 1358 N N . GLU A 1 188 ? -25.533 -5.538 18.665 1.00 92.94 188 GLU A N 1
ATOM 1359 C CA . GLU A 1 188 ? -24.624 -6.560 18.146 1.00 92.94 188 GLU A CA 1
ATOM 1360 C C . GLU A 1 188 ? -23.902 -6.024 16.909 1.00 92.94 188 GLU A C 1
ATOM 1362 O O . GLU A 1 188 ? -24.516 -5.419 16.024 1.00 92.94 188 GLU A O 1
ATOM 1367 N N . GLY A 1 189 ? -22.596 -6.249 16.857 1.00 91.81 189 GLY A N 1
ATOM 1368 C CA . GLY A 1 189 ? -21.789 -5.971 15.686 1.00 91.81 189 GLY A CA 1
ATOM 1369 C C . GLY A 1 189 ? -21.765 -7.142 14.706 1.00 91.81 189 GLY A C 1
ATOM 1370 O O . GLY A 1 189 ? -22.404 -8.177 14.892 1.00 91.81 189 GLY A O 1
ATOM 1371 N N . ASP A 1 190 ? -21.041 -6.955 13.607 1.00 92.62 190 ASP A N 1
ATOM 1372 C CA . ASP A 1 190 ? -20.925 -7.944 12.536 1.00 92.62 190 ASP A CA 1
ATOM 1373 C C . ASP A 1 190 ? -19.690 -8.849 12.659 1.00 92.62 190 ASP A C 1
ATOM 1375 O O . ASP A 1 190 ? -19.467 -9.700 11.795 1.00 92.62 190 ASP A O 1
ATOM 1379 N N . GLY A 1 191 ? -18.899 -8.680 13.724 1.00 92.50 191 GLY A N 1
ATOM 1380 C CA . GLY A 1 191 ? -17.666 -9.423 13.978 1.00 92.50 191 GLY A CA 1
ATOM 1381 C C . GLY A 1 191 ? -16.549 -9.111 12.977 1.00 92.50 191 GLY A C 1
ATOM 1382 O O . GLY A 1 191 ? -15.584 -9.867 12.877 1.00 92.50 191 GLY A O 1
ATOM 1383 N N . LEU A 1 192 ? -16.678 -8.032 12.198 1.00 93.56 192 LEU A N 1
ATOM 1384 C CA . LEU A 1 192 ? -15.678 -7.599 11.225 1.00 93.56 192 LEU A CA 1
ATOM 1385 C C . LEU A 1 192 ? -14.872 -6.415 11.784 1.00 93.56 192 LEU A C 1
ATOM 1387 O O . LEU A 1 192 ? -15.396 -5.646 12.592 1.00 93.56 192 LEU A O 1
ATOM 1391 N N . PRO A 1 193 ? -13.612 -6.222 11.359 1.00 94.50 193 PRO A N 1
ATOM 1392 C CA . PRO A 1 193 ? -12.814 -5.069 11.781 1.00 94.50 193 PRO A CA 1
ATOM 1393 C C . PRO A 1 193 ? -13.452 -3.744 11.355 1.00 94.50 193 PRO A C 1
ATOM 1395 O O . PRO A 1 193 ? -14.198 -3.702 10.380 1.00 94.50 193 PRO A O 1
ATOM 1398 N N . VAL A 1 194 ? -13.160 -2.637 12.047 1.00 93.00 194 VAL A N 1
ATOM 1399 C CA . VAL A 1 194 ? -13.655 -1.298 11.647 1.00 93.00 194 VAL A CA 1
ATOM 1400 C C . VAL A 1 194 ? -13.177 -0.935 10.243 1.00 93.00 194 VAL A C 1
ATOM 1402 O O . VAL A 1 194 ? -13.933 -0.362 9.458 1.00 93.00 194 VAL A O 1
ATOM 1405 N N . GLN A 1 195 ? -11.946 -1.328 9.923 1.00 95.31 195 GLN A N 1
ATOM 1406 C CA . GLN A 1 195 ? -11.330 -1.125 8.625 1.00 95.31 195 GLN A CA 1
ATOM 1407 C C . GLN A 1 195 ? -11.115 -2.470 7.938 1.00 95.31 195 GLN A C 1
ATOM 1409 O O . GLN A 1 195 ? -10.524 -3.383 8.513 1.00 95.31 195 GLN A O 1
ATOM 1414 N N . SER A 1 196 ? -11.616 -2.616 6.713 1.00 93.81 196 SER A N 1
ATOM 1415 C CA . SER A 1 196 ? -11.368 -3.811 5.901 1.00 93.81 196 SER A CA 1
ATOM 1416 C C . SER A 1 196 ? -10.215 -3.564 4.942 1.00 93.81 196 SER A C 1
ATOM 1418 O O . SER A 1 196 ? -10.245 -2.569 4.223 1.00 93.81 196 SER A O 1
ATOM 1420 N N . MET A 1 197 ? -9.254 -4.484 4.897 1.00 95.12 197 MET A N 1
ATOM 1421 C CA . MET A 1 197 ? -8.138 -4.423 3.956 1.00 95.12 197 MET A CA 1
ATOM 1422 C C . MET A 1 197 ? -8.475 -5.151 2.648 1.00 95.12 197 MET A C 1
ATOM 1424 O O . MET A 1 197 ? -8.994 -6.274 2.669 1.00 95.12 197 MET A O 1
ATOM 1428 N N . THR A 1 198 ? -8.175 -4.512 1.521 1.00 95.50 198 THR A N 1
ATOM 1429 C CA . THR A 1 198 ? -8.193 -5.096 0.174 1.00 95.50 198 THR A CA 1
ATOM 1430 C C . THR A 1 198 ? -6.886 -4.800 -0.553 1.00 95.50 198 THR A C 1
ATOM 1432 O O . THR A 1 198 ? -6.249 -3.783 -0.303 1.00 95.50 198 THR A O 1
ATOM 1435 N N . CYS A 1 199 ? -6.496 -5.682 -1.473 1.00 94.81 199 CYS A N 1
ATOM 1436 C CA . CYS A 1 199 ? -5.374 -5.437 -2.377 1.00 94.81 199 CYS A CA 1
ATOM 1437 C C . CYS A 1 199 ? -5.888 -4.736 -3.633 1.00 94.81 199 CYS A C 1
ATOM 1439 O O . CYS A 1 199 ? -6.786 -5.257 -4.308 1.00 94.81 199 CYS A O 1
ATOM 1441 N N . GLU A 1 200 ? -5.338 -3.565 -3.939 1.00 94.06 200 GLU A N 1
ATOM 1442 C CA . GLU A 1 200 ? -5.750 -2.756 -5.088 1.00 94.06 200 GLU A CA 1
ATOM 1443 C C . GLU A 1 200 ? -4.555 -2.326 -5.930 1.00 94.06 200 GLU A C 1
ATOM 1445 O O . GLU A 1 200 ? -3.404 -2.393 -5.496 1.00 94.06 200 GLU A O 1
ATOM 1450 N N . ASP A 1 201 ? -4.839 -1.909 -7.164 1.00 89.62 201 ASP A N 1
ATOM 1451 C CA . ASP A 1 201 ? -3.818 -1.390 -8.070 1.00 89.62 201 ASP A CA 1
ATOM 1452 C C . ASP A 1 201 ? -3.030 -0.261 -7.394 1.00 89.62 201 ASP A C 1
ATOM 1454 O O . ASP A 1 201 ? -3.587 0.525 -6.626 1.00 89.62 201 ASP A O 1
ATOM 1458 N N . THR A 1 202 ? -1.735 -0.188 -7.697 1.00 82.44 202 THR A N 1
ATOM 1459 C CA . THR A 1 202 ? -0.770 0.673 -7.010 1.00 82.44 202 THR A CA 1
ATOM 1460 C C . THR A 1 202 ? -1.238 2.129 -6.956 1.00 82.44 202 THR A C 1
ATOM 1462 O O . THR A 1 202 ? -1.310 2.825 -7.974 1.00 82.44 202 THR A O 1
ATOM 1465 N N . VAL A 1 203 ? -1.571 2.587 -5.747 1.00 88.38 203 VAL A N 1
ATOM 1466 C CA . VAL A 1 203 ? -2.037 3.957 -5.455 1.00 88.38 203 VAL A CA 1
ATOM 1467 C C . VAL A 1 203 ? -1.081 4.725 -4.545 1.00 88.38 203 VAL A C 1
ATOM 1469 O O . VAL A 1 203 ? -1.125 5.957 -4.536 1.00 88.38 203 VAL A O 1
ATOM 1472 N N . CYS A 1 204 ? -0.223 4.014 -3.816 1.00 91.06 204 CYS A N 1
ATOM 1473 C CA . CYS A 1 204 ? 0.808 4.556 -2.935 1.00 91.06 204 CYS A CA 1
ATOM 1474 C C . CYS A 1 204 ? 2.170 3.940 -3.268 1.00 91.06 204 CYS A C 1
ATOM 1476 O O . CYS A 1 204 ? 2.237 2.981 -4.041 1.00 91.06 204 CYS A O 1
ATOM 1478 N N . ASP A 1 205 ? 3.238 4.498 -2.695 1.00 87.88 205 ASP A N 1
ATOM 1479 C CA . ASP A 1 205 ? 4.569 3.909 -2.827 1.00 87.88 205 ASP A CA 1
ATOM 1480 C C . ASP A 1 205 ? 4.567 2.469 -2.261 1.00 87.88 205 ASP A C 1
ATOM 1482 O O . ASP A 1 205 ? 3.812 2.187 -1.328 1.00 87.88 205 ASP A O 1
ATOM 1486 N N . PRO A 1 206 ? 5.396 1.543 -2.780 1.00 80.94 206 PRO A N 1
ATOM 1487 C CA . PRO A 1 206 ? 5.364 0.130 -2.375 1.00 80.94 206 PRO A CA 1
ATOM 1488 C C . PRO A 1 206 ? 5.596 -0.112 -0.872 1.00 80.94 206 PRO A C 1
ATOM 1490 O O . PRO A 1 206 ? 5.098 -1.076 -0.299 1.00 80.94 206 PRO A O 1
ATOM 1493 N N . GLU A 1 207 ? 6.321 0.790 -0.205 1.00 83.25 207 GLU A N 1
ATOM 1494 C CA . GLU A 1 207 ? 6.574 0.747 1.242 1.00 83.25 207 GLU A CA 1
ATOM 1495 C C . GLU A 1 207 ? 5.458 1.407 2.080 1.00 83.25 207 GLU A C 1
ATOM 1497 O O . GLU A 1 207 ? 5.601 1.562 3.295 1.00 83.25 207 GLU A O 1
ATOM 1502 N N . GLU A 1 208 ? 4.345 1.807 1.461 1.00 92.06 208 GLU A N 1
ATOM 1503 C CA . GLU A 1 208 ? 3.221 2.491 2.101 1.00 92.06 208 GLU A CA 1
ATOM 1504 C C . GLU A 1 208 ? 1.908 1.714 1.937 1.00 92.06 208 GLU A C 1
ATOM 1506 O O . GLU A 1 208 ? 1.626 1.097 0.909 1.00 92.06 208 GLU A O 1
ATOM 1511 N N . ALA A 1 209 ? 1.068 1.785 2.966 1.00 94.81 209 ALA A N 1
ATOM 1512 C CA . ALA A 1 209 ? -0.319 1.356 2.891 1.00 94.81 209 ALA A CA 1
ATOM 1513 C C . ALA A 1 209 ? -1.207 2.546 2.503 1.00 94.81 209 ALA A C 1
ATOM 1515 O O . ALA A 1 209 ? -0.841 3.714 2.665 1.00 94.81 209 ALA A O 1
ATOM 1516 N N . ALA A 1 210 ? -2.414 2.265 2.033 1.00 97.06 210 ALA A N 1
ATOM 1517 C CA . ALA A 1 210 ? -3.426 3.272 1.763 1.00 97.06 210 ALA A CA 1
ATOM 1518 C C . ALA A 1 210 ? -4.536 3.202 2.812 1.00 97.06 210 ALA A C 1
ATOM 1520 O O . ALA A 1 210 ? -5.029 2.131 3.147 1.00 97.06 210 ALA A O 1
ATOM 1521 N N . PHE A 1 211 ? -4.984 4.355 3.296 1.00 97.50 211 PHE A N 1
ATOM 1522 C CA . PHE A 1 211 ? -6.211 4.484 4.075 1.00 97.50 211 PHE A CA 1
ATOM 1523 C C . PHE A 1 211 ? -7.261 5.229 3.251 1.00 97.50 211 PHE A C 1
ATOM 1525 O O . PHE A 1 211 ? -7.023 6.368 2.832 1.00 97.50 211 PHE A O 1
ATOM 1532 N N . GLU A 1 212 ? -8.423 4.609 3.039 1.00 96.50 212 GLU A N 1
ATOM 1533 C CA . GLU A 1 212 ? -9.564 5.233 2.375 1.00 96.50 212 GLU A CA 1
ATOM 1534 C C . GLU A 1 212 ? -10.686 5.540 3.371 1.00 96.50 212 GLU A C 1
ATOM 1536 O O . GLU A 1 212 ? -11.243 4.654 4.022 1.00 96.50 212 GLU A O 1
ATOM 1541 N N . ALA A 1 213 ? -11.086 6.812 3.418 1.00 93.75 213 ALA A N 1
ATOM 1542 C CA . ALA A 1 213 ? -12.293 7.240 4.111 1.00 93.75 213 ALA A CA 1
ATOM 1543 C C . ALA A 1 213 ? -13.081 8.234 3.256 1.00 93.75 213 ALA A C 1
ATOM 1545 O O . ALA A 1 213 ? -12.567 9.263 2.811 1.00 93.75 213 ALA A O 1
ATOM 1546 N N . GLY A 1 214 ? -14.361 7.934 3.023 1.00 88.31 214 GLY A N 1
ATOM 1547 C CA . GLY A 1 214 ? -15.259 8.818 2.276 1.00 88.31 214 GLY A CA 1
ATOM 1548 C C . GLY A 1 214 ? -14.826 9.088 0.828 1.00 88.31 214 GLY A C 1
ATOM 1549 O O . GLY A 1 214 ? -15.117 10.169 0.311 1.00 88.31 214 GLY A O 1
ATOM 1550 N N . GLY A 1 215 ? -14.139 8.138 0.181 1.00 90.06 215 GLY A N 1
ATOM 1551 C CA . GLY A 1 215 ? -13.634 8.270 -1.190 1.00 90.06 215 GLY A CA 1
ATOM 1552 C C . GLY A 1 215 ? -12.311 9.027 -1.318 1.00 90.06 215 GLY A C 1
ATOM 1553 O O . GLY A 1 215 ? -11.914 9.369 -2.432 1.00 90.06 215 GLY A O 1
ATOM 1554 N N . GLN A 1 216 ? -11.654 9.357 -0.203 1.00 93.25 216 GLN A N 1
ATOM 1555 C CA . GLN A 1 216 ? -10.334 9.975 -0.198 1.00 93.25 216 GLN A CA 1
ATOM 1556 C C . GLN A 1 216 ? -9.293 8.969 0.284 1.00 93.25 216 GLN A C 1
ATOM 1558 O O . GLN A 1 216 ? -9.379 8.490 1.412 1.00 93.25 216 GLN A O 1
ATOM 1563 N N . ILE A 1 217 ? -8.288 8.729 -0.558 1.00 95.75 217 ILE A N 1
ATOM 1564 C CA . ILE A 1 217 ? -7.124 7.901 -0.246 1.00 95.75 217 ILE A CA 1
ATOM 1565 C C . ILE A 1 217 ? -6.034 8.771 0.384 1.00 95.75 217 ILE A C 1
ATOM 1567 O O . ILE A 1 217 ? -5.767 9.889 -0.071 1.00 95.75 217 ILE A O 1
ATOM 1571 N N . THR A 1 218 ? -5.412 8.256 1.439 1.00 96.38 218 THR A N 1
ATOM 1572 C CA . THR A 1 218 ? -4.223 8.825 2.078 1.00 96.38 218 THR A CA 1
ATOM 1573 C C . THR A 1 218 ? -3.173 7.731 2.205 1.00 96.38 218 THR A C 1
ATOM 1575 O O . THR A 1 218 ? -3.453 6.707 2.820 1.00 96.38 218 THR A O 1
ATOM 1578 N N . CYS A 1 219 ? -1.983 7.950 1.649 1.00 97.12 219 CYS A N 1
ATOM 1579 C CA . CYS A 1 219 ? -0.854 7.044 1.841 1.00 97.12 219 CYS A CA 1
ATOM 1580 C C . CYS A 1 219 ? -0.271 7.227 3.243 1.00 97.12 219 CYS A C 1
ATOM 1582 O O . CYS A 1 219 ? -0.128 8.355 3.733 1.00 97.12 219 CYS A O 1
ATOM 1584 N N . VAL A 1 220 ? -0.035 6.110 3.918 1.00 96.50 220 VAL A N 1
ATOM 1585 C CA . VAL A 1 220 ? 0.358 6.029 5.321 1.00 96.50 220 VAL A CA 1
ATOM 1586 C C . VAL A 1 220 ? 1.427 4.954 5.478 1.00 96.50 220 VAL A C 1
ATOM 1588 O O . VAL A 1 220 ? 1.563 4.062 4.647 1.00 96.50 220 VAL A O 1
ATOM 1591 N N . ALA A 1 221 ? 2.187 5.011 6.571 1.00 94.50 221 ALA A N 1
ATOM 1592 C CA . ALA A 1 221 ? 3.139 3.948 6.880 1.00 94.50 221 ALA A CA 1
ATOM 1593 C C . ALA A 1 221 ? 2.427 2.586 6.974 1.00 94.50 221 ALA A C 1
ATOM 1595 O O . ALA A 1 221 ? 1.262 2.536 7.370 1.00 94.50 221 ALA A O 1
ATOM 1596 N N . GLN A 1 222 ? 3.138 1.500 6.674 1.00 92.56 222 GLN A N 1
ATOM 1597 C CA . GLN A 1 222 ? 2.615 0.138 6.812 1.00 92.56 222 GLN A CA 1
ATOM 1598 C C . GLN A 1 222 ? 2.113 -0.150 8.243 1.00 92.56 222 GLN A C 1
ATOM 1600 O O . GLN A 1 222 ? 2.670 0.381 9.218 1.00 92.56 222 GLN A O 1
ATOM 1605 N N . PRO A 1 223 ? 1.059 -0.971 8.394 1.00 94.94 223 PRO A N 1
ATOM 1606 C CA . PRO A 1 223 ? 0.533 -1.352 9.694 1.00 94.94 223 PRO A CA 1
ATOM 1607 C C . PRO A 1 223 ? 1.507 -2.255 10.471 1.00 94.94 223 PRO A C 1
ATOM 1609 O O . PRO A 1 223 ? 2.365 -2.920 9.891 1.00 94.94 223 PRO A O 1
ATOM 1612 N N . PRO A 1 224 ? 1.376 -2.326 11.805 1.00 94.38 224 PRO A N 1
ATOM 1613 C CA . PRO A 1 224 ? 2.064 -3.333 12.598 1.00 94.38 224 PRO A CA 1
ATOM 1614 C C . PRO A 1 224 ? 1.452 -4.724 12.377 1.00 94.38 224 PRO A C 1
ATOM 1616 O O . PRO A 1 224 ? 0.270 -4.861 12.063 1.0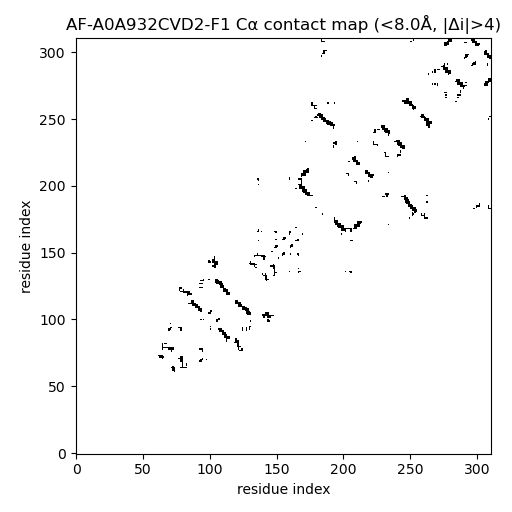0 94.38 224 PRO A O 1
ATOM 1619 N N . GLU A 1 225 ? 2.231 -5.768 12.659 1.00 92.00 225 GLU A N 1
ATOM 1620 C CA . GLU A 1 225 ? 1.688 -7.119 12.801 1.00 92.00 225 GLU A CA 1
ATOM 1621 C C . GLU A 1 225 ? 0.802 -7.203 14.051 1.00 92.00 225 GLU A C 1
ATOM 1623 O O . GLU A 1 225 ? 1.255 -6.971 15.178 1.00 92.00 225 GLU A O 1
ATOM 1628 N N . CYS A 1 226 ? -0.466 -7.553 13.852 1.00 94.12 226 CYS A N 1
ATOM 1629 C CA . CYS A 1 226 ? -1.429 -7.723 14.931 1.00 94.12 226 CYS A CA 1
ATOM 1630 C C . CYS A 1 226 ? -1.512 -9.182 15.395 1.00 94.12 226 CYS A C 1
ATOM 1632 O O . CYS A 1 226 ? -1.281 -10.117 14.630 1.00 94.12 226 CYS A O 1
ATOM 1634 N N . ALA A 1 227 ? -1.839 -9.379 16.675 1.00 94.06 227 ALA A N 1
ATOM 1635 C CA . ALA A 1 227 ? -2.059 -10.711 17.227 1.00 94.06 227 ALA A CA 1
ATOM 1636 C C . ALA A 1 227 ? -3.319 -11.354 16.625 1.00 94.06 227 ALA A C 1
ATOM 1638 O O . ALA A 1 227 ? -4.244 -10.651 16.209 1.00 94.06 227 ALA A O 1
ATOM 1639 N N . ASP A 1 228 ? -3.378 -12.688 16.642 1.00 91.00 228 ASP A N 1
ATOM 1640 C CA . ASP A 1 228 ? -4.538 -13.442 16.163 1.00 91.00 228 ASP A CA 1
ATOM 1641 C C . ASP A 1 228 ? -5.845 -12.909 16.773 1.00 91.00 228 ASP A C 1
ATOM 1643 O O . ASP A 1 228 ? -5.987 -12.820 17.993 1.00 91.00 228 ASP A O 1
ATOM 1647 N N . GLY A 1 229 ? -6.810 -12.573 15.914 1.00 89.44 229 GLY A N 1
ATOM 1648 C CA . GLY A 1 229 ? -8.104 -12.023 16.332 1.00 89.44 229 GLY A CA 1
ATOM 1649 C C . GLY A 1 229 ? -8.122 -10.509 16.558 1.00 89.44 229 GLY A C 1
ATOM 1650 O O . GLY A 1 229 ? -9.149 -9.988 16.973 1.00 89.44 229 GLY A O 1
ATOM 1651 N N . THR A 1 230 ? -7.032 -9.798 16.264 1.00 93.50 230 THR A N 1
ATOM 1652 C CA . THR A 1 230 ? -7.002 -8.327 16.194 1.00 93.50 230 THR A CA 1
ATOM 1653 C C . THR A 1 230 ? -6.582 -7.867 14.805 1.00 93.50 230 THR A C 1
ATOM 1655 O O . THR A 1 230 ? -5.929 -8.606 14.067 1.00 93.50 230 THR A O 1
ATOM 1658 N N . PHE A 1 231 ? -6.973 -6.649 14.442 1.00 94.88 231 PHE A N 1
ATOM 1659 C CA . PHE A 1 231 ? -6.822 -6.126 13.091 1.00 94.88 231 PHE A CA 1
ATOM 1660 C C . PHE A 1 231 ? -6.207 -4.725 13.114 1.00 94.88 231 PHE A C 1
ATOM 1662 O O . PHE A 1 231 ? -6.566 -3.920 13.983 1.00 94.88 231 PHE A O 1
ATOM 1669 N N . PRO A 1 232 ? -5.318 -4.403 12.160 1.00 96.19 232 PRO A N 1
ATOM 1670 C CA . PRO A 1 232 ? -4.788 -3.057 12.045 1.00 96.19 232 PRO A CA 1
ATOM 1671 C C . PRO A 1 232 ? -5.907 -2.047 11.797 1.00 96.19 232 PRO A C 1
ATOM 1673 O O . PRO A 1 232 ? -6.733 -2.227 10.903 1.00 96.19 232 PRO A O 1
ATOM 1676 N N . THR A 1 233 ? -5.918 -0.980 12.588 1.00 95.12 233 THR A N 1
ATOM 1677 C CA . THR A 1 233 ? -6.829 0.155 12.432 1.00 95.12 233 THR A CA 1
ATOM 1678 C C . THR A 1 233 ? -6.016 1.442 12.452 1.00 95.12 233 THR A C 1
ATOM 1680 O O . THR A 1 233 ? -5.294 1.730 13.410 1.00 95.12 233 THR A O 1
ATOM 1683 N N . TYR A 1 234 ? -6.093 2.206 11.368 1.00 96.94 234 TYR A N 1
ATOM 1684 C CA . TYR A 1 234 ? -5.425 3.492 11.240 1.00 96.94 234 TYR A CA 1
ATOM 1685 C C . TYR A 1 234 ? -6.286 4.609 11.824 1.00 96.94 234 TYR A C 1
ATOM 1687 O O . TYR A 1 234 ? -7.450 4.772 11.456 1.00 96.94 234 TYR A O 1
ATOM 1695 N N . HIS A 1 235 ? -5.701 5.428 12.693 1.00 93.44 235 HIS A N 1
ATOM 1696 C CA . HIS A 1 235 ? -6.383 6.555 13.322 1.00 93.44 235 HIS A CA 1
ATOM 1697 C C . HIS A 1 235 ? -5.932 7.866 12.669 1.00 93.44 235 HIS A C 1
ATOM 1699 O O . HIS A 1 235 ? -4.870 8.386 13.023 1.00 93.44 235 HIS A O 1
ATOM 1705 N N . PRO A 1 236 ? -6.716 8.455 11.745 1.00 92.12 236 PRO A N 1
ATOM 1706 C CA . PRO A 1 236 ? -6.294 9.643 10.997 1.00 92.12 236 PRO A CA 1
ATOM 1707 C C . PRO A 1 236 ? -6.081 10.879 11.884 1.00 92.12 236 PRO A C 1
ATOM 1709 O O . PRO A 1 236 ? -5.300 11.761 11.532 1.00 92.12 236 PRO A O 1
ATOM 1712 N N . ASP A 1 237 ? -6.729 10.936 13.051 1.00 90.31 237 ASP A N 1
ATOM 1713 C CA . ASP A 1 237 ? -6.572 12.036 14.009 1.00 90.31 237 ASP A CA 1
ATOM 1714 C C . ASP A 1 237 ? -5.193 12.047 14.686 1.00 90.31 237 ASP A C 1
ATOM 1716 O O . ASP A 1 237 ? -4.677 13.111 15.042 1.00 90.31 237 ASP A O 1
ATOM 1720 N N . THR A 1 238 ? -4.596 10.869 14.887 1.00 94.00 238 THR A N 1
ATOM 1721 C CA . THR A 1 238 ? -3.289 10.708 15.543 1.00 94.00 238 THR A CA 1
ATOM 1722 C C . THR A 1 238 ? -2.170 10.390 14.555 1.00 94.00 238 THR A C 1
ATOM 1724 O O . THR A 1 238 ? -1.005 10.628 14.873 1.00 94.00 238 THR A O 1
ATOM 1727 N N . GLY A 1 239 ? -2.515 9.890 13.366 1.00 95.06 239 GLY A N 1
ATOM 1728 C CA . GLY A 1 239 ? -1.573 9.398 12.366 1.00 95.06 239 GLY A CA 1
ATOM 1729 C C . GLY A 1 239 ? -0.899 8.086 12.770 1.00 95.06 239 GLY A C 1
ATOM 1730 O O . GLY A 1 239 ? 0.243 7.851 12.384 1.00 95.06 239 GLY A O 1
ATOM 1731 N N . ALA A 1 240 ? -1.555 7.277 13.607 1.00 95.81 240 ALA A N 1
ATOM 1732 C CA . ALA A 1 240 ? -0.986 6.059 14.171 1.00 95.81 240 ALA A CA 1
ATOM 1733 C C . ALA A 1 240 ? -1.891 4.843 13.955 1.00 95.81 240 ALA A C 1
ATOM 1735 O O . ALA A 1 240 ? -3.115 4.959 13.907 1.00 95.81 240 ALA A O 1
ATOM 1736 N N . TRP A 1 241 ? -1.261 3.674 13.885 1.00 97.06 241 TRP A N 1
ATOM 1737 C CA . TRP A 1 241 ? -1.932 2.381 13.864 1.00 97.06 241 TRP A CA 1
ATOM 1738 C C . TRP A 1 241 ? -2.153 1.836 15.271 1.00 97.06 241 TRP A C 1
ATOM 1740 O O . TRP A 1 241 ? -1.294 1.979 16.148 1.00 97.06 241 TRP A O 1
ATOM 1750 N N . THR A 1 242 ? -3.265 1.136 15.452 1.00 94.94 242 THR A N 1
ATOM 1751 C CA . THR A 1 242 ? -3.513 0.244 16.588 1.00 94.94 242 THR A CA 1
ATOM 1752 C C . THR A 1 242 ? -3.950 -1.129 16.084 1.00 94.94 242 THR A C 1
ATOM 1754 O O . THR A 1 242 ? -4.301 -1.290 14.916 1.00 94.94 242 THR A O 1
ATOM 1757 N N . CYS A 1 243 ? -3.888 -2.130 16.961 1.00 95.00 243 CYS A N 1
ATOM 1758 C CA . CYS A 1 243 ? -4.472 -3.443 16.715 1.00 95.00 243 CYS A CA 1
ATOM 1759 C C . CYS A 1 243 ? -5.764 -3.534 17.516 1.00 95.00 243 CYS A C 1
ATOM 1761 O O . CYS A 1 243 ? -5.723 -3.744 18.730 1.00 95.00 243 CYS A O 1
ATOM 1763 N N . ASP A 1 244 ? -6.885 -3.355 16.829 1.00 92.31 244 ASP A N 1
ATOM 1764 C CA . ASP A 1 244 ? -8.201 -3.294 17.450 1.00 92.31 244 ASP A CA 1
ATOM 1765 C C . ASP A 1 244 ? -8.914 -4.647 17.282 1.00 92.31 244 ASP A C 1
ATOM 1767 O O . ASP A 1 244 ? -8.689 -5.357 16.292 1.00 92.31 244 ASP A O 1
ATOM 1771 N N . PRO A 1 245 ? -9.748 -5.062 18.250 1.00 91.50 245 PRO A N 1
ATOM 1772 C CA . PRO A 1 245 ? -10.565 -6.260 18.100 1.00 91.50 245 PRO A CA 1
ATOM 1773 C C . PRO A 1 245 ? -11.603 -6.087 16.973 1.00 91.50 245 PRO A C 1
ATOM 1775 O O . PRO A 1 245 ? -11.879 -4.963 16.538 1.00 91.50 245 PRO A O 1
ATOM 1778 N N . PRO A 1 246 ? -12.214 -7.183 16.490 1.00 92.88 246 PRO A N 1
ATOM 1779 C CA . PRO A 1 246 ? -13.368 -7.090 15.607 1.00 92.88 246 PRO A CA 1
ATOM 1780 C C . PRO A 1 246 ? -14.539 -6.379 16.295 1.00 92.88 246 PRO A C 1
ATOM 1782 O O . PRO A 1 246 ? -14.615 -6.283 17.521 1.00 92.88 246 PRO A O 1
ATOM 1785 N N . CYS A 1 247 ? -15.493 -5.912 15.494 1.00 93.38 247 CYS A N 1
ATOM 1786 C CA . CYS A 1 247 ? -16.713 -5.298 16.002 1.00 93.38 247 CYS A CA 1
ATOM 1787 C C . CYS A 1 247 ? -17.736 -6.348 16.393 1.00 93.38 247 CYS A C 1
ATOM 1789 O O . CYS A 1 247 ? -18.673 -6.612 15.644 1.00 93.38 247 CYS A O 1
ATOM 1791 N N . ASP A 1 248 ? -17.560 -6.922 17.577 1.00 93.75 248 ASP A N 1
ATOM 1792 C CA . ASP A 1 248 ? -18.543 -7.820 18.187 1.00 93.75 248 ASP A CA 1
ATOM 1793 C C . ASP A 1 248 ? -19.734 -7.035 18.754 1.00 93.75 248 ASP A C 1
ATOM 1795 O O . ASP A 1 248 ? -20.876 -7.491 18.701 1.00 93.75 248 ASP A O 1
ATOM 1799 N N . LEU A 1 249 ? -19.482 -5.818 19.245 1.00 93.56 249 LEU A N 1
ATOM 1800 C CA . LEU A 1 249 ? -20.481 -4.889 19.761 1.00 93.56 249 LEU A CA 1
ATOM 1801 C C . LEU A 1 249 ? -20.285 -3.499 19.145 1.00 93.56 249 LEU A C 1
ATOM 1803 O O . LEU A 1 249 ? -19.164 -3.016 18.965 1.00 93.56 249 LEU A O 1
ATOM 1807 N N . VAL A 1 250 ? -21.395 -2.825 18.854 1.00 93.94 250 VAL A N 1
ATOM 1808 C CA . VAL A 1 250 ? -21.403 -1.435 18.387 1.00 93.94 250 VAL A CA 1
ATOM 1809 C C . VAL A 1 250 ? -21.994 -0.562 19.477 1.00 93.94 250 VAL A C 1
ATOM 1811 O O . VAL A 1 250 ? -23.135 -0.749 19.900 1.00 93.94 250 VAL A O 1
ATOM 1814 N N . ILE A 1 251 ? -21.20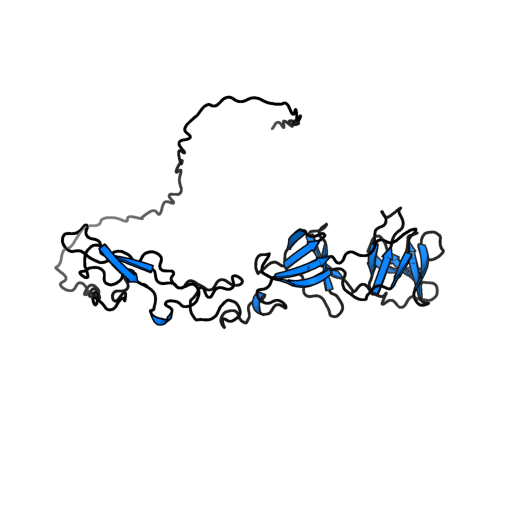7 0.404 19.940 1.00 93.69 251 ILE A N 1
ATOM 1815 C CA . ILE A 1 251 ? -21.591 1.303 21.021 1.00 93.69 251 ILE A CA 1
ATOM 1816 C C . ILE A 1 251 ? -21.919 2.655 20.419 1.00 93.69 251 ILE A C 1
ATOM 1818 O O . ILE A 1 251 ? -21.058 3.350 19.876 1.00 93.69 251 ILE A O 1
ATOM 1822 N N . HIS A 1 252 ? -23.181 3.037 20.543 1.00 93.56 252 HIS A N 1
ATOM 1823 C CA . HIS A 1 252 ? -23.656 4.358 20.184 1.00 93.56 252 HIS A CA 1
ATOM 1824 C C . HIS A 1 252 ? -23.704 5.203 21.440 1.00 93.56 252 HIS A C 1
ATOM 1826 O O . HIS A 1 252 ? -24.281 4.793 22.444 1.00 93.56 252 HIS A O 1
ATOM 1832 N N . TYR A 1 253 ? -23.141 6.400 21.386 1.00 91.06 253 TYR A N 1
ATOM 1833 C CA . TYR A 1 253 ? -23.282 7.349 22.474 1.00 91.06 253 TYR A CA 1
ATOM 1834 C C . TYR A 1 253 ? -24.394 8.350 22.195 1.00 91.06 253 TYR A C 1
ATOM 1836 O O . TYR A 1 253 ? -24.651 8.723 21.051 1.00 91.06 253 TYR A O 1
ATOM 1844 N N . GLY A 1 254 ? -25.023 8.847 23.257 1.00 86.50 254 GLY A N 1
ATOM 1845 C CA . GLY A 1 254 ? -25.990 9.930 23.152 1.00 86.50 254 GLY A CA 1
ATOM 1846 C C . GLY A 1 254 ? -25.372 11.269 22.720 1.00 86.50 254 GLY A C 1
ATOM 1847 O O . GLY A 1 254 ? -24.156 11.464 22.635 1.00 86.50 254 GLY A O 1
ATOM 1848 N N . GLY A 1 255 ? -26.236 12.266 22.511 1.00 84.06 255 GLY A N 1
ATOM 1849 C CA . GLY A 1 255 ? -25.835 13.585 22.006 1.00 84.06 255 GLY A CA 1
ATOM 1850 C C . GLY A 1 255 ? -24.841 14.371 22.876 1.00 84.06 255 GLY A C 1
ATOM 1851 O O . GLY A 1 255 ? -24.182 15.271 22.359 1.00 84.06 255 GLY A O 1
ATOM 1852 N N . ILE A 1 256 ? -24.690 14.043 24.167 1.00 85.56 256 ILE A N 1
ATOM 1853 C CA . ILE A 1 256 ? -23.668 14.656 25.043 1.00 85.56 256 ILE A CA 1
ATOM 1854 C C . ILE A 1 256 ? -22.251 14.301 24.569 1.00 85.56 256 ILE A C 1
ATOM 1856 O O . ILE A 1 256 ? -21.350 15.133 24.659 1.00 85.56 256 ILE A O 1
ATOM 1860 N N . TYR A 1 257 ? -22.087 13.117 23.986 1.00 85.50 257 TYR A N 1
ATOM 1861 C CA . TYR A 1 257 ? -20.840 12.611 23.415 1.00 85.50 257 TYR A CA 1
ATOM 1862 C C . TYR A 1 257 ? -20.777 12.809 21.893 1.00 85.50 257 TYR A C 1
ATOM 1864 O O . TYR A 1 257 ? -20.025 12.138 21.194 1.00 85.50 257 TYR A O 1
ATOM 1872 N N . GLY A 1 258 ? -21.598 13.715 21.353 1.00 86.56 258 GLY A N 1
ATOM 1873 C CA . GLY A 1 258 ? -21.589 14.050 19.929 1.00 86.56 258 GLY A CA 1
ATOM 1874 C C . GLY A 1 258 ? -22.222 13.004 19.008 1.00 86.56 258 GLY A C 1
ATOM 1875 O O . GLY A 1 258 ? -22.055 13.117 17.798 1.00 86.56 258 GLY A O 1
ATOM 1876 N N . ASN A 1 259 ? -22.980 12.039 19.543 1.00 87.44 259 ASN A N 1
ATOM 1877 C CA . ASN A 1 259 ? -23.500 10.883 18.796 1.00 87.44 259 ASN A CA 1
ATOM 1878 C C . ASN A 1 259 ? -22.398 10.016 18.162 1.00 87.44 259 ASN A C 1
ATOM 1880 O O . ASN A 1 259 ? -22.583 9.459 17.079 1.00 87.44 259 ASN A O 1
ATOM 1884 N N . LEU A 1 260 ? -21.235 9.940 18.817 1.00 89.62 260 LEU A N 1
ATOM 1885 C CA . LEU A 1 260 ? -20.147 9.065 18.399 1.00 89.62 260 LEU A CA 1
ATOM 1886 C C . LEU A 1 260 ? -20.630 7.606 18.367 1.00 89.62 260 LEU A C 1
ATOM 1888 O O . LEU A 1 260 ? -21.432 7.190 19.203 1.00 89.62 260 LEU A O 1
ATOM 1892 N N . THR A 1 261 ? -20.145 6.838 17.399 1.00 92.06 261 THR A N 1
ATOM 1893 C CA . THR A 1 261 ? -20.332 5.388 17.346 1.00 92.06 261 THR A CA 1
ATOM 1894 C C . THR A 1 261 ? -18.960 4.745 17.287 1.00 92.06 261 THR A C 1
ATOM 1896 O O . THR A 1 261 ? -18.143 5.145 16.460 1.00 92.06 261 THR A O 1
ATOM 1899 N N . VAL A 1 262 ? -18.704 3.796 18.183 1.00 92.06 262 VAL A N 1
ATOM 1900 C CA . VAL A 1 262 ? -17.429 3.078 18.270 1.00 92.06 262 VAL A CA 1
ATOM 1901 C C . VAL A 1 262 ? -17.667 1.578 18.241 1.00 92.06 262 VAL A C 1
ATOM 1903 O O . VAL A 1 262 ? -18.725 1.079 18.629 1.00 92.06 262 VAL A O 1
ATOM 1906 N N . CYS A 1 263 ? -16.654 0.882 17.761 1.00 93.25 263 CYS A N 1
ATOM 1907 C CA . CYS A 1 263 ? -16.564 -0.560 17.777 1.00 93.25 263 CYS A CA 1
ATOM 1908 C C . CYS A 1 263 ? -15.983 -1.017 19.112 1.00 93.25 263 CYS A C 1
ATOM 1910 O O . CYS A 1 263 ? -15.060 -0.390 19.632 1.00 93.25 263 CYS A O 1
ATOM 1912 N N . ALA A 1 264 ? -16.523 -2.099 19.655 1.00 92.44 264 ALA A N 1
ATOM 1913 C CA . ALA A 1 264 ? -15.989 -2.772 20.821 1.00 92.44 264 ALA A CA 1
ATOM 1914 C C . ALA A 1 264 ? -15.929 -4.275 20.538 1.00 92.44 264 ALA A C 1
ATOM 1916 O O . ALA A 1 264 ? -16.897 -4.854 20.045 1.00 92.44 264 ALA A O 1
ATOM 1917 N N . GLY A 1 265 ? -14.804 -4.902 20.875 1.00 91.62 265 GLY A N 1
ATOM 1918 C CA . GLY A 1 265 ? -14.731 -6.361 20.928 1.00 91.62 265 GLY A CA 1
ATOM 1919 C C . GLY A 1 265 ? -15.593 -6.914 22.060 1.00 91.62 265 GLY A C 1
ATOM 1920 O O . GLY A 1 265 ? -16.034 -6.162 22.940 1.00 91.62 265 GLY A O 1
ATOM 1921 N N . ASP A 1 266 ? -15.813 -8.224 22.063 1.00 89.38 266 ASP A N 1
ATOM 1922 C CA . ASP A 1 266 ? -16.483 -8.890 23.176 1.00 89.38 266 ASP A CA 1
ATOM 1923 C C . ASP A 1 266 ? -15.698 -8.647 24.485 1.00 89.38 266 ASP A C 1
ATOM 1925 O O . ASP A 1 266 ? -14.462 -8.732 24.501 1.00 89.38 266 ASP A O 1
ATOM 1929 N N . PRO A 1 267 ? -16.369 -8.284 25.590 1.00 86.81 267 PRO A N 1
ATOM 1930 C CA . PRO A 1 267 ? -15.708 -8.133 26.875 1.00 86.81 267 PRO A CA 1
ATOM 1931 C C . PRO A 1 267 ? -15.251 -9.497 27.396 1.00 86.81 267 PRO A C 1
ATOM 1933 O O . PRO A 1 267 ? -15.981 -10.162 28.132 1.00 86.81 267 PRO A O 1
ATOM 1936 N N . ASP A 1 268 ? -14.004 -9.864 27.095 1.00 83.25 268 ASP A N 1
ATOM 1937 C CA . ASP A 1 268 ? -13.306 -11.024 27.670 1.00 83.25 268 ASP A CA 1
ATOM 1938 C C . ASP A 1 268 ? -12.941 -10.773 29.151 1.00 83.25 268 ASP A C 1
ATOM 1940 O O . ASP A 1 268 ? -11.779 -10.698 29.557 1.00 83.25 268 ASP A O 1
ATOM 1944 N N . LEU A 1 269 ? -13.966 -10.532 29.974 1.00 87.81 269 LEU A N 1
ATOM 1945 C CA . LEU A 1 269 ? -13.868 -10.185 31.387 1.00 87.81 269 LEU A CA 1
ATOM 1946 C C . LEU A 1 269 ? -14.812 -11.053 32.220 1.00 87.81 269 LEU A C 1
ATOM 1948 O O . LEU A 1 269 ? -16.034 -11.011 32.075 1.00 87.81 269 LEU A O 1
ATOM 1952 N N . GLU A 1 270 ? -14.255 -11.755 33.203 1.00 89.38 270 GLU A N 1
ATOM 1953 C CA . GLU A 1 270 ? -15.034 -12.404 34.259 1.00 89.38 270 GLU A CA 1
ATOM 1954 C C . GLU A 1 270 ? -15.208 -11.442 35.445 1.00 89.38 270 GLU A C 1
ATOM 1956 O O . GLU A 1 270 ? -14.349 -11.339 36.323 1.00 89.38 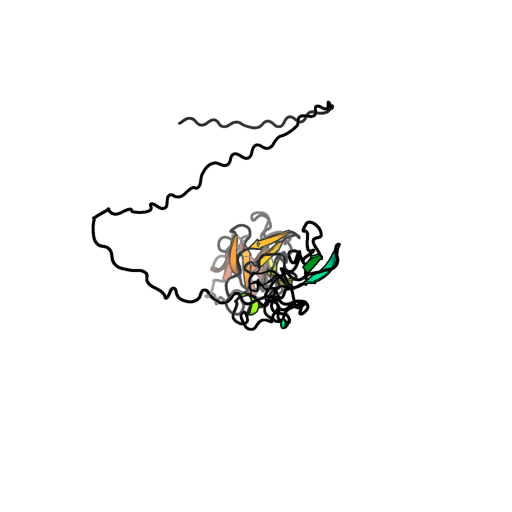270 GLU A O 1
ATOM 1961 N N . CYS A 1 271 ? -16.321 -10.708 35.475 1.00 90.25 271 CYS A N 1
ATOM 1962 C CA . CYS A 1 271 ? -16.601 -9.760 36.552 1.00 90.25 271 CYS A CA 1
ATOM 1963 C C . CYS A 1 271 ? -17.022 -10.449 37.861 1.00 90.25 271 CYS A C 1
ATOM 1965 O O . CYS A 1 271 ? -17.846 -11.365 37.873 1.00 90.25 271 CYS A O 1
ATOM 1967 N N . GLU A 1 272 ? -16.480 -9.973 38.987 1.00 91.50 272 GLU A N 1
ATOM 1968 C CA . GLU A 1 272 ? -16.848 -10.442 40.327 1.00 91.50 272 GLU A CA 1
ATOM 1969 C C . GLU A 1 272 ? -18.307 -10.095 40.673 1.00 91.50 272 GLU A C 1
ATOM 1971 O O . GLU A 1 272 ? -18.883 -9.134 40.150 1.00 91.50 272 GLU A O 1
ATOM 1976 N N . ASP A 1 273 ? -18.889 -10.838 41.621 1.00 86.50 273 ASP A N 1
ATOM 1977 C CA . ASP A 1 273 ? -20.262 -10.637 42.092 1.00 86.50 273 ASP A CA 1
ATOM 1978 C C . ASP A 1 273 ? -20.549 -9.165 42.450 1.00 86.50 273 ASP A C 1
ATOM 1980 O O . ASP A 1 273 ? -19.959 -8.588 43.367 1.00 86.50 273 ASP A O 1
ATOM 1984 N N . GLY A 1 274 ? -21.525 -8.568 41.760 1.00 85.25 274 GLY A N 1
ATOM 1985 C CA . GLY A 1 274 ? -21.934 -7.174 41.972 1.00 85.25 274 GLY A CA 1
ATOM 1986 C C . GLY A 1 274 ? -21.177 -6.145 41.128 1.00 85.25 274 GLY A C 1
ATOM 1987 O O . GLY A 1 274 ? -21.441 -4.951 41.267 1.00 85.25 274 GLY A O 1
ATOM 1988 N N . THR A 1 275 ? -20.283 -6.591 40.246 1.00 92.19 275 THR A N 1
ATOM 1989 C CA . THR A 1 275 ? -19.725 -5.782 39.157 1.00 92.19 275 THR A CA 1
ATOM 1990 C C . THR A 1 275 ? -20.223 -6.291 37.813 1.00 92.19 275 THR A C 1
ATOM 1992 O O . THR A 1 275 ? -20.657 -7.435 37.686 1.00 92.19 275 THR A O 1
ATOM 1995 N N . VAL A 1 276 ? -20.211 -5.413 36.820 1.00 91.75 276 VAL A N 1
ATOM 1996 C CA . VAL A 1 276 ? -20.737 -5.679 35.483 1.00 91.75 276 VAL A CA 1
ATOM 1997 C C . VAL A 1 276 ? -19.790 -5.098 34.434 1.00 91.75 276 VAL A C 1
ATOM 1999 O O . VAL A 1 276 ? -19.191 -4.042 34.693 1.00 91.75 276 VAL A O 1
ATOM 2002 N N . PRO A 1 277 ? -19.630 -5.760 33.273 1.00 94.38 277 PRO A N 1
ATOM 2003 C CA . PRO A 1 277 ? -18.811 -5.234 32.192 1.00 94.38 277 PRO A CA 1
ATOM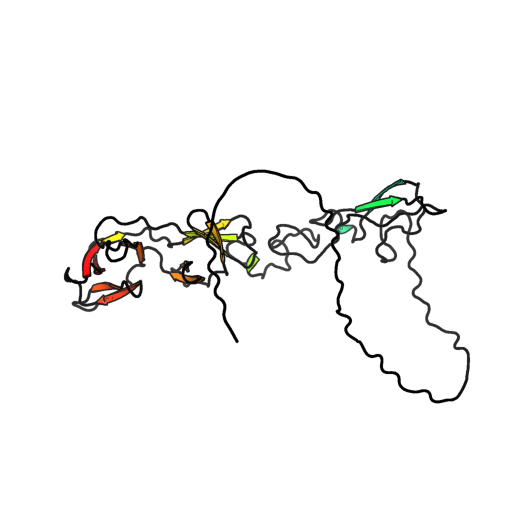 2004 C C . PRO A 1 277 ? -19.330 -3.861 31.762 1.00 94.38 277 PRO A C 1
ATOM 2006 O O . PRO A 1 277 ? -20.492 -3.688 31.385 1.00 94.38 277 PRO A O 1
ATOM 2009 N N . THR A 1 278 ? -18.469 -2.863 31.895 1.00 93.25 278 THR A N 1
ATOM 2010 C CA . THR A 1 278 ? -18.788 -1.457 31.674 1.00 93.25 278 THR A CA 1
ATOM 2011 C C . THR A 1 278 ? -17.828 -0.892 30.649 1.00 93.25 278 THR A C 1
ATOM 2013 O O . THR A 1 278 ? -16.616 -0.971 30.831 1.00 93.25 278 THR A O 1
ATOM 2016 N N . TRP A 1 279 ? -18.370 -0.301 29.593 1.00 93.94 279 TRP A N 1
ATOM 2017 C CA . TRP A 1 279 ? -17.580 0.379 28.584 1.00 93.94 279 TRP A CA 1
ATOM 2018 C C . TRP A 1 279 ? -17.209 1.779 29.059 1.00 93.94 279 TRP A C 1
ATOM 2020 O O . TRP A 1 279 ? -18.073 2.584 29.431 1.00 93.94 279 TRP A O 1
ATOM 2030 N N . VAL A 1 280 ? -15.918 2.080 29.057 1.00 91.31 280 VAL A N 1
ATOM 2031 C CA . VAL A 1 280 ? -15.387 3.341 29.572 1.00 91.31 280 VAL A CA 1
ATOM 2032 C C . VAL A 1 280 ? -15.140 4.291 28.410 1.00 91.31 280 VAL A C 1
ATOM 2034 O O . VAL A 1 280 ? -14.317 4.019 27.548 1.00 91.31 280 VAL A O 1
ATOM 2037 N N . PHE A 1 281 ? -15.845 5.425 28.380 1.00 88.94 281 PHE A N 1
ATOM 2038 C CA . PHE A 1 281 ? -15.762 6.378 27.264 1.00 88.94 281 PHE A CA 1
ATOM 2039 C C . PHE A 1 281 ? -14.348 6.927 27.045 1.00 88.94 281 PHE A C 1
ATOM 2041 O O . PHE A 1 281 ? -13.925 7.090 25.906 1.00 88.94 281 PHE A O 1
ATOM 2048 N N . GLU A 1 282 ? -13.626 7.232 28.125 1.00 87.88 282 GLU A N 1
ATOM 2049 C CA . GLU A 1 282 ? -12.320 7.884 28.038 1.00 87.88 282 GLU A CA 1
ATOM 2050 C C . GLU A 1 282 ? -11.218 6.974 27.495 1.00 87.88 282 GLU A C 1
ATOM 2052 O O . GLU A 1 282 ? -10.301 7.472 26.846 1.00 87.88 282 GLU A O 1
ATOM 2057 N N . THR A 1 283 ? -11.286 5.675 27.791 1.00 88.94 283 THR A N 1
ATOM 2058 C CA . THR A 1 283 ? -10.281 4.692 27.363 1.00 88.94 283 THR A CA 1
ATOM 2059 C C . THR A 1 283 ? -10.742 3.860 26.177 1.00 88.94 283 THR A C 1
ATOM 2061 O O . THR A 1 283 ? -9.892 3.313 25.492 1.00 88.94 283 THR A O 1
ATOM 2064 N N . GLN A 1 284 ? -12.052 3.800 25.914 1.00 89.19 284 GLN A N 1
ATOM 2065 C CA . GLN A 1 284 ? -12.662 2.883 24.948 1.00 89.19 284 GLN A CA 1
ATOM 2066 C C . GLN A 1 284 ? -12.275 1.426 25.228 1.00 89.19 284 GLN A C 1
ATOM 2068 O O . GLN A 1 284 ? -11.911 0.668 24.338 1.00 89.19 284 GLN A O 1
ATOM 2073 N N . GLU A 1 285 ? -12.347 1.049 26.503 1.00 91.12 285 GLU A N 1
ATOM 2074 C CA . GLU A 1 285 ? -12.039 -0.297 26.977 1.00 91.12 285 GLU A CA 1
ATOM 2075 C C . GLU A 1 285 ? -13.144 -0.800 27.908 1.00 91.12 285 GLU A C 1
ATOM 2077 O O . GLU A 1 285 ? -13.880 -0.024 28.538 1.00 91.12 285 GLU A O 1
ATOM 2082 N N . TRP A 1 286 ? -13.237 -2.123 28.018 1.00 93.44 286 TRP A N 1
ATOM 2083 C CA . TRP A 1 286 ? -14.105 -2.776 28.984 1.00 93.44 286 TRP A CA 1
ATOM 2084 C C . TRP A 1 286 ? -13.456 -2.825 30.368 1.00 93.44 286 TRP A C 1
ATOM 2086 O O . TRP A 1 286 ? -12.313 -3.243 30.532 1.00 93.44 286 TRP A O 1
ATOM 2096 N N . GLU A 1 287 ? -14.227 -2.474 31.393 1.00 93.94 287 GLU A N 1
ATOM 2097 C CA . GLU A 1 287 ? -13.840 -2.628 32.793 1.00 93.94 287 GLU A CA 1
ATOM 2098 C C . GLU A 1 287 ? -15.000 -3.194 33.617 1.00 93.94 287 GLU A C 1
ATOM 2100 O O . GLU A 1 287 ? -16.154 -2.794 33.462 1.00 93.94 287 GLU A O 1
ATOM 2105 N N . CYS A 1 288 ? -14.710 -4.067 34.581 1.00 93.69 288 CYS A N 1
ATOM 2106 C CA . CYS A 1 288 ? -15.709 -4.466 35.571 1.00 93.69 288 CYS A CA 1
ATOM 2107 C C . CYS A 1 288 ? -15.945 -3.323 36.565 1.00 93.69 288 CYS A C 1
ATOM 2109 O O . CYS A 1 288 ? -15.067 -2.993 37.368 1.00 93.69 288 CYS A O 1
ATOM 2111 N N . ARG A 1 289 ? -17.143 -2.727 36.553 1.00 91.12 289 ARG A N 1
ATOM 2112 C CA . ARG A 1 289 ? -17.510 -1.647 37.483 1.00 91.12 289 ARG A CA 1
ATOM 2113 C C . ARG A 1 289 ? -18.798 -1.975 38.244 1.00 91.12 289 ARG A C 1
ATOM 2115 O O . ARG A 1 289 ? -19.664 -2.674 37.729 1.00 91.12 289 ARG A O 1
ATOM 2122 N N . PRO A 1 290 ? -18.955 -1.477 39.486 1.00 84.31 290 PRO A N 1
ATOM 2123 C CA . PRO A 1 290 ? -20.195 -1.638 40.253 1.00 84.31 290 PRO A CA 1
ATOM 2124 C C . PRO A 1 290 ? -21.296 -0.655 39.813 1.00 84.31 290 PRO A C 1
ATOM 2126 O O . PRO A 1 290 ? -22.440 -0.752 40.252 1.00 84.31 290 PRO A O 1
ATOM 2129 N N . THR A 1 291 ? -20.941 0.347 39.003 1.00 68.50 291 THR A N 1
ATOM 2130 C CA . THR A 1 291 ? -21.805 1.450 38.570 1.00 68.50 291 THR A CA 1
ATOM 2131 C C . THR A 1 291 ? -22.550 1.088 37.298 1.00 68.50 291 THR A C 1
ATOM 2133 O O . THR A 1 291 ? -22.060 1.322 36.200 1.00 68.50 291 THR A O 1
ATOM 2136 N N . CYS A 1 292 ? -23.746 0.540 37.474 1.00 78.19 292 CYS A N 1
ATOM 2137 C CA . CYS A 1 292 ? -24.693 0.292 36.397 1.00 78.19 292 CYS A CA 1
ATOM 2138 C C . CYS A 1 292 ? -26.105 0.426 36.949 1.00 78.19 292 CYS A C 1
ATOM 2140 O O . CYS A 1 292 ? -26.764 -0.555 37.288 1.00 78.19 292 CYS A O 1
ATOM 2142 N N . ASP A 1 293 ? -26.519 1.664 37.188 1.00 75.38 293 ASP A N 1
ATOM 2143 C CA . ASP A 1 293 ? -27.705 2.000 37.974 1.00 75.38 293 ASP A CA 1
ATOM 2144 C C . ASP A 1 293 ? -28.704 2.895 37.223 1.00 75.38 293 ASP A C 1
ATOM 2146 O O . ASP A 1 293 ? -29.631 3.415 37.848 1.00 75.38 293 ASP A O 1
ATOM 2150 N N . ASN A 1 294 ? -28.549 3.055 35.898 1.00 71.00 294 ASN A N 1
ATOM 2151 C CA . ASN A 1 294 ? -29.286 4.018 35.061 1.00 71.00 294 ASN A CA 1
ATOM 2152 C C . ASN A 1 294 ? -29.155 5.469 35.564 1.00 71.00 294 ASN A C 1
ATOM 2154 O O . ASN A 1 294 ? -30.077 6.278 35.427 1.00 71.00 294 ASN A O 1
ATOM 2158 N N . GLY A 1 295 ? -28.041 5.776 36.235 1.00 79.25 295 GLY A N 1
ATOM 2159 C CA . GLY A 1 295 ? -27.698 7.110 36.711 1.00 79.25 295 GLY A CA 1
ATOM 2160 C C . GLY A 1 295 ? -26.601 7.743 35.863 1.00 79.25 295 GLY A C 1
ATOM 2161 O O . GLY A 1 295 ? -26.861 8.661 35.094 1.00 79.25 295 GLY A O 1
ATOM 2162 N N . LEU A 1 296 ? -25.362 7.289 36.068 1.00 81.69 296 LEU A N 1
ATOM 2163 C CA . LEU A 1 296 ? -24.199 7.717 35.273 1.00 81.69 296 LEU A CA 1
ATOM 2164 C C . LEU A 1 296 ? -23.915 6.776 34.097 1.00 81.69 296 LEU A C 1
ATOM 2166 O O . LEU A 1 296 ? -23.284 7.188 33.128 1.00 81.69 296 LEU A O 1
ATOM 2170 N N . TYR A 1 297 ? -24.357 5.525 34.221 1.00 86.06 297 TYR A N 1
ATOM 2171 C CA . TYR A 1 297 ? -24.243 4.491 33.206 1.00 86.06 297 TYR A CA 1
ATOM 2172 C C . TYR A 1 297 ? -25.603 3.812 33.037 1.00 86.06 297 TYR A C 1
ATOM 2174 O O . TYR A 1 297 ? -26.226 3.410 34.030 1.00 86.06 297 TYR A O 1
ATOM 2182 N N . ASP A 1 298 ? -26.039 3.683 31.790 1.00 86.25 298 ASP A N 1
ATOM 2183 C CA . ASP A 1 298 ? -27.245 2.975 31.391 1.00 86.25 298 ASP A CA 1
ATOM 2184 C C . ASP A 1 298 ? -26.998 1.465 31.351 1.00 86.25 298 ASP A C 1
ATOM 2186 O O . ASP A 1 298 ? -25.955 0.993 30.899 1.00 86.25 298 ASP A O 1
ATOM 2190 N N . GLN A 1 299 ? -27.989 0.710 31.824 1.00 90.00 299 GLN A N 1
ATOM 2191 C CA . GLN A 1 299 ? -28.066 -0.743 31.734 1.00 90.00 299 GLN A CA 1
ATOM 2192 C C . GLN A 1 299 ? -28.584 -1.144 30.354 1.00 90.00 299 GLN A C 1
ATOM 2194 O O . GLN A 1 299 ? -29.763 -0.934 30.045 1.00 90.00 299 GLN A O 1
ATOM 2199 N N . ILE A 1 300 ? -27.738 -1.788 29.559 1.00 90.06 300 ILE A N 1
ATOM 2200 C CA . ILE A 1 300 ? -28.092 -2.282 28.231 1.00 90.06 300 ILE A CA 1
ATOM 2201 C C . ILE A 1 300 ? -28.012 -3.805 28.223 1.00 90.06 300 ILE A C 1
ATOM 2203 O O . ILE A 1 300 ? -27.047 -4.393 28.699 1.00 90.06 300 ILE A O 1
ATOM 2207 N N . TRP A 1 301 ? -29.051 -4.448 27.693 1.00 89.88 301 TRP A N 1
ATOM 2208 C CA . TRP A 1 301 ? -29.096 -5.897 27.537 1.00 89.88 301 TRP A CA 1
ATOM 2209 C C . TRP A 1 301 ? -28.912 -6.255 26.069 1.00 89.88 301 TRP A C 1
ATOM 2211 O O . TRP A 1 301 ? -29.743 -5.864 25.249 1.00 89.88 301 TRP A O 1
ATOM 2221 N N . VAL A 1 302 ? -27.873 -7.026 25.763 1.00 89.25 302 VAL A N 1
ATOM 2222 C CA . VAL A 1 302 ? -27.610 -7.576 24.425 1.00 89.25 302 VAL A CA 1
ATOM 2223 C C . VAL A 1 302 ? -27.518 -9.087 24.583 1.00 89.25 302 VAL A C 1
ATOM 2225 O O . VAL A 1 302 ? -26.802 -9.570 25.457 1.00 89.25 302 VAL A O 1
ATOM 2228 N N . ASP A 1 303 ? -28.349 -9.830 23.853 1.00 87.38 303 ASP A N 1
ATOM 2229 C CA . ASP A 1 303 ? -28.387 -11.300 23.888 1.00 87.38 303 ASP A CA 1
ATOM 223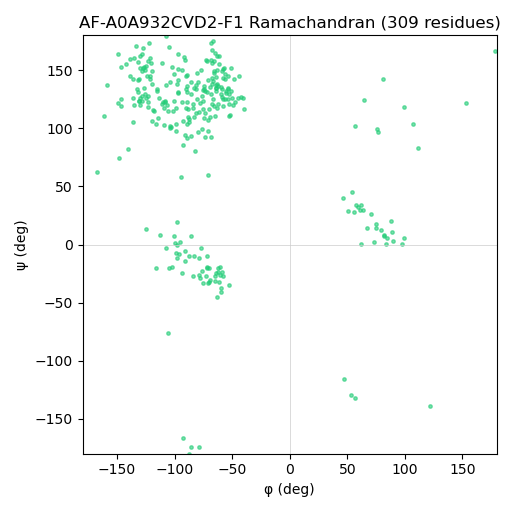0 C C . ASP A 1 303 ? -28.485 -11.951 25.282 1.00 87.38 303 ASP A C 1
ATOM 2232 O O . ASP A 1 303 ? -28.100 -13.093 25.528 1.00 87.38 303 ASP A O 1
ATOM 2236 N N . GLY A 1 304 ? -29.107 -11.231 26.219 1.00 85.69 304 GLY A N 1
ATOM 2237 C CA . GLY A 1 304 ? -29.316 -11.690 27.592 1.00 85.69 304 GLY A CA 1
ATOM 2238 C C . GLY A 1 304 ? -28.129 -11.457 28.530 1.00 85.69 304 GLY A C 1
ATOM 2239 O O . GLY A 1 304 ? -28.252 -11.776 29.714 1.00 85.69 304 GLY A O 1
ATOM 2240 N N . ALA A 1 305 ? -27.037 -10.861 28.047 1.00 87.62 305 ALA A N 1
ATOM 2241 C CA . ALA A 1 305 ? -25.959 -10.313 28.862 1.00 87.62 305 ALA A CA 1
ATOM 2242 C C . ALA A 1 305 ? -26.237 -8.840 29.210 1.00 87.62 305 ALA A C 1
ATOM 2244 O O . ALA A 1 305 ? -26.842 -8.109 28.426 1.00 87.62 305 ALA A O 1
ATOM 2245 N N . LEU A 1 306 ? -25.830 -8.421 30.412 1.00 90.19 306 LEU A N 1
ATOM 2246 C CA . LEU A 1 306 ? -25.975 -7.047 30.898 1.00 90.19 306 LEU A CA 1
ATOM 2247 C C . LEU A 1 306 ? -24.647 -6.304 30.748 1.00 90.19 306 LEU A C 1
ATOM 2249 O O . LEU A 1 306 ? -23.647 -6.703 31.344 1.00 90.19 306 LEU A O 1
ATOM 2253 N N . PHE A 1 307 ? -24.693 -5.186 30.033 1.00 92.75 307 PHE A N 1
ATOM 2254 C CA . PHE A 1 307 ? -23.591 -4.259 29.815 1.00 92.75 307 PHE A CA 1
ATOM 2255 C C . PHE A 1 307 ? -23.947 -2.867 30.316 1.00 92.75 307 PHE A C 1
ATOM 2257 O O . PHE A 1 307 ? -25.123 -2.518 30.471 1.00 92.75 307 PHE A O 1
ATOM 2264 N N . CYS A 1 308 ? -22.917 -2.058 30.541 1.00 92.19 308 CYS A N 1
ATOM 2265 C CA . CYS A 1 308 ? -23.076 -0.705 31.051 1.00 92.19 308 CYS A CA 1
ATOM 2266 C C . CYS A 1 308 ? -22.331 0.282 30.167 1.00 92.19 308 CYS A C 1
ATOM 2268 O O . CYS A 1 308 ? -21.141 0.114 29.913 1.00 92.19 308 CYS A O 1
ATOM 2270 N N . VAL A 1 309 ? -23.025 1.325 29.723 1.00 91.06 309 VAL A N 1
ATOM 2271 C CA . VAL A 1 309 ? -22.461 2.404 28.896 1.00 91.06 309 VAL A CA 1
ATOM 2272 C C . VAL A 1 309 ? -22.790 3.757 29.509 1.00 91.06 309 VAL A C 1
ATOM 2274 O O . VAL A 1 309 ? -23.815 3.873 30.175 1.00 91.06 309 VAL A O 1
ATOM 2277 N N . PRO A 1 310 ? -21.945 4.782 29.337 1.00 86.69 310 PRO A N 1
ATOM 2278 C CA . PRO A 1 310 ? -22.225 6.104 29.882 1.00 86.69 310 PRO A CA 1
ATOM 2279 C C . PRO A 1 310 ? -23.532 6.671 29.311 1.00 86.69 310 PRO A C 1
ATOM 2281 O O . PRO A 1 310 ? -23.749 6.579 28.102 1.00 86.69 310 PRO A O 1
ATOM 2284 N N . CYS A 1 311 ? -24.373 7.260 30.168 1.00 82.06 311 CYS A N 1
ATOM 2285 C CA . CYS A 1 311 ? -25.673 7.844 29.792 1.00 82.06 311 CYS A CA 1
ATOM 2286 C C . CYS A 1 311 ? -25.571 9.006 28.786 1.00 82.06 311 CYS A C 1
ATOM 2288 O O . CYS A 1 311 ? -24.758 9.928 29.030 1.00 82.06 311 CYS A O 1
#

Mean predicted aligned error: 14.48 Å

Secondary structure (DSSP, 8-state):
------PPP----------------------------------------------PPPPPP-----TTS-S-SS-SS-SSTT-B--TT-EEEE--S-TTTTTSTT---EEEEEE-SSSS-EE---BT--------TTSS--SS-SS--GGGSGGGTTSHHHHSTTTTSEEEEEE--PPPP-SSSEEEE--SS-SEEEEEES--S-TTEEEEEETTEEEEEEPPPPPPTT-EEEEETTTTEEEEEPP-SEEEE--GGGTT-EEEE------PPTT-EEEEETTTTEEEEES--SSSSEEEEEETTEEEEEE-

Foldseek 3Di:
DDDDDDDDDDDDDDDDDDDDDDDDDDDDDDDDDDDDDDDDDDDDDDDDDDDDDPPDDDDPDQQAAPPPPLEPRRLPQAHQFVPADDAFDKDWHAHEDPVLEPAWPFYTFMWTFHPPDPGTGTDHRPPGQAADPADALPQTRRNSPNAHHCSDPVCVVPCLCVPPQRSFAWEWEQPDDDQDDAAKAKAFDPQAARTDTDGHRDPDDSQWHWYDDPRDIDTAGDFDDEDPQWDWDADPVVSDIDTAHGQRMWIFHHCVVPRDIDGHDDPPDDADPQWAFEQDPVVRHTDTDNPDDCPQWDWYAYPNGTYTYGD

Sequence (311 aa):
MLAKRARYLVAVLGGLSFACAAEFGVEIDNANLAQELESEDPGDSDGDGEPDDPEAPPTPEANLETCGNDLDDDQDGDIDEECGCEPGTQRACYIGAPEVRGVGACVEGLQVCDDSREFPIWGECLGAVLPVAEALGNGIDDDCDGLADCEDAEFLEDPICTGPCGIQTEVFHDRGLQAGFGGSSIEEGDGLPVQSMTCEDTVCDPEEAAFEAGGQITCVAQPPECADGTFPTYHPDTGAWTCDPPCDLVIHYGGIYGNLTVCAGDPDLECEDGTVPTWVFETQEWECRPTCDNGLYDQIWVDGALFCVPC